Protein AF-0000000086701537 (afdb_homodimer)

Radius of gyration: 17.51 Å; Cα contacts (8 Å, |Δi|>4): 503; chains: 2; bounding box: 52×52×35 Å

Secondary structure (DSSP, 8-state):
---PPPEEEE----EEE-TT--EEE--EEET--S-EEEEETTEEEE----SS--EEE-S--TTTT-EEEEEEE--SSTT----EEPPPEEEEE-/---PPPEEEE----EEE-TT--EEE--EEET--S-EEEEETTEEEEE--SSS--EEE-S--TTTT-EEEEEEE--SSTT----EEPPPEEEEE-

Structure (mmCIF, N/CA/C/O backbone):
data_AF-0000000086701537-model_v1
#
loop_
_entity.id
_entity.type
_entity.pdbx_description
1 polymer 'Ig-like domain-containing protein'
#
loop_
_atom_site.group_PDB
_atom_site.id
_atom_site.type_symbol
_atom_site.label_atom_id
_atom_site.label_alt_id
_atom_site.label_comp_id
_atom_site.label_asym_id
_atom_site.label_entity_id
_atom_site.label_seq_id
_atom_site.pdbx_PDB_ins_code
_atom_site.Cartn_x
_atom_site.Cartn_y
_atom_site.Cartn_z
_atom_site.occupancy
_atom_site.B_iso_or_equiv
_atom_site.auth_seq_id
_atom_site.auth_comp_id
_atom_site.auth_asym_id
_atom_site.auth_atom_id
_atom_site.pdbx_PDB_model_num
ATOM 1 N N . GLY A 1 1 ? 23.859 0.237 -18.016 1 34.19 1 GLY A N 1
ATOM 2 C CA . GLY A 1 1 ? 24.188 0.824 -16.734 1 34.19 1 GLY A CA 1
ATOM 3 C C . GLY A 1 1 ? 23.625 0.047 -15.555 1 34.19 1 GLY A C 1
ATOM 4 O O . GLY A 1 1 ? 22.562 -0.577 -15.664 1 34.19 1 GLY A O 1
ATOM 5 N N . SER A 1 2 ? 24.297 -0.644 -14.75 1 43.75 2 SER A N 1
ATOM 6 C CA . SER A 1 2 ? 23.844 -1.586 -13.727 1 43.75 2 SER A CA 1
ATOM 7 C C . SER A 1 2 ? 22.609 -1.062 -13.008 1 43.75 2 SER A C 1
ATOM 9 O O . SER A 1 2 ? 22.688 -0.11 -12.227 1 43.75 2 SER A O 1
ATOM 11 N N . PHE A 1 3 ? 21.562 -0.766 -13.656 1 54.38 3 PHE A N 1
ATOM 12 C CA . PHE A 1 3 ? 20.438 -0.131 -12.969 1 54.38 3 PHE A CA 1
ATOM 13 C C . PHE A 1 3 ? 20.219 -0.771 -11.602 1 54.38 3 PHE A C 1
ATOM 15 O O . PHE A 1 3 ? 19.875 -1.955 -11.516 1 54.38 3 PHE A O 1
ATOM 22 N N . GLY A 1 4 ? 20.891 -0.426 -10.586 1 69.75 4 GLY A N 1
ATOM 23 C CA . GLY A 1 4 ? 20.984 -0.932 -9.227 1 69.75 4 GLY A CA 1
ATOM 24 C C . GLY A 1 4 ? 19.641 -1.129 -8.57 1 69.75 4 GLY A C 1
ATOM 25 O O . GLY A 1 4 ? 18.625 -0.653 -9.078 1 69.75 4 GLY A O 1
ATOM 26 N N . ARG A 1 5 ? 19.531 -2.125 -7.609 1 87.31 5 ARG A N 1
ATOM 27 C CA . ARG A 1 5 ? 18.391 -2.391 -6.754 1 87.31 5 ARG A CA 1
ATOM 28 C C . ARG A 1 5 ? 17.922 -1.122 -6.047 1 87.31 5 ARG A C 1
ATOM 30 O O . ARG A 1 5 ? 18.734 -0.257 -5.719 1 87.31 5 ARG A O 1
ATOM 37 N N . GLN A 1 6 ? 16.688 -0.899 -6.086 1 94.5 6 GLN A N 1
ATOM 38 C CA . GLN A 1 6 ? 16.188 0.256 -5.348 1 94.5 6 GLN A CA 1
ATOM 39 C C . GLN A 1 6 ? 16.656 0.228 -3.896 1 94.5 6 GLN A C 1
ATOM 41 O O . GLN A 1 6 ? 16.688 -0.832 -3.268 1 94.5 6 GLN A O 1
ATOM 46 N N . SER A 1 7 ? 17.062 1.368 -3.443 1 95.56 7 SER A N 1
ATOM 47 C CA . SER A 1 7 ? 17.531 1.494 -2.062 1 95.56 7 SER A CA 1
ATOM 48 C C . SER A 1 7 ? 17.203 2.873 -1.497 1 95.56 7 SER A C 1
ATOM 50 O O . SER A 1 7 ? 17.031 3.834 -2.25 1 95.56 7 SER A O 1
ATOM 52 N N . TRP A 1 8 ? 17.062 2.9 -0.119 1 96.56 8 TRP A N 1
ATOM 53 C CA . TRP A 1 8 ? 16.766 4.176 0.525 1 96.56 8 TRP A CA 1
ATOM 54 C C . TRP A 1 8 ? 17.938 5.148 0.372 1 96.56 8 TRP A C 1
ATOM 56 O O . TRP A 1 8 ? 19.078 4.793 0.624 1 96.56 8 TRP A O 1
ATOM 66 N N . THR A 1 9 ? 17.672 6.273 -0.127 1 97.19 9 THR A N 1
ATOM 67 C CA . THR A 1 9 ? 18.578 7.398 0.006 1 97.19 9 THR A CA 1
ATOM 68 C C . THR A 1 9 ? 18.266 8.219 1.252 1 97.19 9 THR A C 1
ATOM 70 O O . THR A 1 9 ? 19.172 8.672 1.952 1 97.19 9 THR A O 1
ATOM 73 N N . LYS A 1 10 ? 16.984 8.383 1.525 1 97.88 10 LYS A N 1
ATOM 74 C CA . LYS A 1 10 ? 16.516 9.086 2.713 1 97.88 10 LYS A CA 1
ATOM 75 C C . LYS A 1 10 ? 15.141 8.594 3.139 1 97.88 10 LYS A C 1
ATOM 77 O O . LYS A 1 10 ? 14.195 8.617 2.348 1 97.88 10 LYS A O 1
ATOM 82 N N . GLU A 1 11 ? 15.094 8.117 4.43 1 98 11 GLU A N 1
ATOM 83 C CA . GLU A 1 11 ? 13.828 7.691 5.023 1 98 11 GLU A CA 1
ATOM 84 C C . GLU A 1 11 ? 13.203 8.805 5.855 1 98 11 GLU A C 1
ATOM 86 O O . GLU A 1 11 ? 13.906 9.719 6.301 1 98 11 GLU A O 1
ATOM 91 N N . PRO A 1 12 ? 11.852 8.742 5.988 1 97.56 12 PRO A N 1
ATOM 92 C CA . PRO A 1 12 ? 11.25 9.727 6.891 1 97.56 12 PRO A CA 1
ATOM 93 C C . PRO A 1 12 ? 11.766 9.602 8.32 1 97.56 12 PRO A C 1
ATOM 95 O O . PRO A 1 12 ? 12.203 8.523 8.734 1 97.56 12 PRO A O 1
ATOM 98 N N . SER A 1 13 ? 11.758 10.719 9.023 1 98.44 13 SER A N 1
ATOM 99 C CA . SER A 1 13 ? 12.18 10.742 10.422 1 98.44 13 SER A CA 1
ATOM 100 C C . SER A 1 13 ? 11.258 11.617 11.266 1 98.44 13 SER A C 1
ATOM 102 O O . SER A 1 13 ? 10.367 12.281 10.734 1 98.44 13 SER A O 1
ATOM 104 N N . TYR A 1 14 ? 11.461 11.461 12.562 1 98.56 14 TYR A N 1
ATOM 105 C CA . TYR A 1 14 ? 10.664 12.258 13.492 1 98.56 14 TYR A CA 1
ATOM 106 C C . TYR A 1 14 ? 10.648 13.719 13.078 1 98.56 14 TYR A C 1
ATOM 108 O O . TYR A 1 14 ? 11.68 14.281 12.695 1 98.56 14 TYR A O 1
ATOM 116 N N . ILE A 1 15 ? 9.484 14.32 13.188 1 98.31 15 ILE A N 1
ATOM 117 C CA . ILE A 1 15 ? 9.391 15.742 12.883 1 98.31 15 ILE A CA 1
ATOM 118 C C . ILE A 1 15 ? 8.195 16.359 13.617 1 98.31 15 ILE A C 1
ATOM 120 O O . ILE A 1 15 ? 7.16 15.703 13.773 1 98.31 15 ILE A O 1
ATOM 124 N N . GLU A 1 16 ? 8.367 17.562 14.086 1 98.38 16 GLU A N 1
ATOM 125 C CA . GLU A 1 16 ? 7.285 18.328 14.688 1 98.38 16 GLU A CA 1
ATOM 126 C C . GLU A 1 16 ? 6.879 19.5 13.789 1 98.38 16 GLU A C 1
ATOM 128 O O . GLU A 1 16 ? 7.734 20.156 13.188 1 98.38 16 GLU A O 1
ATOM 133 N N . VAL A 1 17 ? 5.609 19.688 13.734 1 98.56 17 VAL A N 1
ATOM 134 C CA . VAL A 1 17 ? 5.09 20.812 12.953 1 98.56 17 VAL A CA 1
ATOM 135 C C . VAL A 1 17 ? 3.951 21.484 13.719 1 98.56 17 VAL A C 1
ATOM 137 O O . VAL A 1 17 ? 3.223 20.828 14.469 1 98.56 17 VAL A O 1
ATOM 140 N N . ASN A 1 18 ? 3.857 22.812 13.586 1 98.25 18 ASN A N 1
ATOM 141 C CA . ASN A 1 18 ? 2.715 23.516 14.164 1 98.25 18 ASN A CA 1
ATOM 142 C C . ASN A 1 18 ? 1.447 23.281 13.344 1 98.25 18 ASN A C 1
ATOM 144 O O . ASN A 1 18 ? 1.512 23.125 12.125 1 98.25 18 ASN A O 1
ATOM 148 N N . PRO A 1 19 ? 0.293 23.312 14.109 1 97.75 19 PRO A N 1
ATOM 149 C CA . PRO A 1 19 ? -0.947 23.281 13.336 1 97.75 19 PRO A CA 1
ATOM 150 C C . PRO A 1 19 ? -0.974 24.328 12.219 1 97.75 19 PRO A C 1
ATOM 152 O O . PRO A 1 19 ? -0.465 25.438 12.391 1 97.75 19 PRO A O 1
ATOM 155 N N . GLU A 1 20 ? -1.444 23.906 11.078 1 97.81 20 GLU A N 1
ATOM 156 C CA . GLU A 1 20 ? -1.592 24.75 9.891 1 97.81 20 GLU A CA 1
ATOM 157 C C . GLU A 1 20 ? -0.262 24.906 9.156 1 97.81 20 GLU A C 1
ATOM 159 O O . GLU A 1 20 ? -0.213 25.484 8.07 1 97.81 20 GLU A O 1
ATOM 164 N N . GLY A 1 21 ? 0.776 24.359 9.758 1 98.12 21 GLY A N 1
ATOM 165 C CA . GLY A 1 21 ? 2.074 24.438 9.109 1 98.12 21 GLY A CA 1
ATOM 166 C C . GLY A 1 21 ? 2.223 23.453 7.961 1 98.12 21 GLY A C 1
ATOM 167 O O . GLY A 1 21 ? 1.375 22.578 7.777 1 98.12 21 GLY A O 1
ATOM 168 N N . THR A 1 22 ? 3.24 23.703 7.176 1 97.56 22 THR A N 1
ATOM 169 C CA . THR A 1 22 ? 3.623 22.812 6.094 1 97.56 22 THR A CA 1
ATOM 170 C C . THR A 1 22 ? 4.898 22.047 6.445 1 97.56 22 THR A C 1
ATOM 172 O O . THR A 1 22 ? 5.836 22.625 7.004 1 97.56 22 THR A O 1
ATOM 175 N N . VAL A 1 23 ? 4.91 20.75 6.141 1 96.44 23 VAL A N 1
ATOM 176 C CA . VAL A 1 23 ? 6.102 19.953 6.418 1 96.44 23 VAL A CA 1
ATOM 177 C C . VAL A 1 23 ? 6.309 18.938 5.305 1 96.44 23 VAL A C 1
ATOM 179 O O . VAL A 1 23 ? 5.355 18.531 4.637 1 96.44 23 VAL A O 1
ATOM 182 N N . ILE A 1 24 ? 7.527 18.531 5.105 1 94.94 24 ILE A N 1
ATOM 183 C CA . ILE A 1 24 ? 7.875 17.484 4.152 1 94.94 24 ILE A CA 1
ATOM 184 C C . ILE A 1 24 ? 8.383 16.25 4.898 1 94.94 24 ILE A C 1
ATOM 186 O O . ILE A 1 24 ? 9.266 16.359 5.754 1 94.94 24 ILE A O 1
ATOM 190 N N . LEU A 1 25 ? 7.789 15.148 4.629 1 95.38 25 LEU A N 1
ATOM 191 C CA . LEU A 1 25 ? 8.359 13.867 5.035 1 95.38 25 LEU A CA 1
ATOM 192 C C . LEU A 1 25 ? 9.203 13.266 3.916 1 95.38 25 LEU A C 1
ATOM 194 O O . LEU A 1 25 ? 8.664 12.773 2.92 1 95.38 25 LEU A O 1
ATOM 198 N N . PRO A 1 26 ? 10.461 13.312 4.109 1 95.25 26 PRO A N 1
ATOM 199 C CA . PRO A 1 26 ? 11.32 12.852 3.012 1 95.25 26 PRO A CA 1
ATOM 200 C C . PRO A 1 26 ? 11.242 11.344 2.791 1 95.25 26 PRO A C 1
ATOM 202 O O . PRO A 1 26 ? 11.125 10.578 3.754 1 95.25 26 PRO A O 1
ATOM 205 N N . CYS A 1 27 ? 11.312 10.977 1.64 1 95.69 27 CYS A N 1
ATOM 206 C CA . CYS A 1 27 ? 11.414 9.602 1.179 1 95.69 27 CYS A CA 1
ATOM 207 C C . CYS A 1 27 ? 12.094 9.523 -0.184 1 95.69 27 CYS A C 1
ATOM 209 O O . CYS A 1 27 ? 11.453 9.727 -1.216 1 95.69 27 CYS A O 1
ATOM 211 N N . LEU A 1 28 ? 13.32 9.32 -0.09 1 95.31 28 LEU A N 1
ATOM 212 C CA . LEU A 1 28 ? 14.141 9.305 -1.301 1 95.31 28 LEU A CA 1
ATOM 213 C C . LEU A 1 28 ? 14.711 7.914 -1.554 1 95.31 28 LEU A C 1
ATOM 215 O O . LEU A 1 28 ? 15.211 7.266 -0.63 1 95.31 28 LEU A O 1
ATOM 219 N N . VAL A 1 29 ? 14.562 7.527 -2.803 1 94.38 29 VAL A N 1
ATOM 220 C CA . VAL A 1 29 ? 14.969 6.18 -3.174 1 94.38 29 VAL A CA 1
ATOM 221 C C . VAL A 1 29 ? 15.93 6.238 -4.363 1 94.38 29 VAL A C 1
ATOM 223 O O . VAL A 1 29 ? 15.633 6.879 -5.375 1 94.38 29 VAL A O 1
ATOM 226 N N . SER A 1 30 ? 17.031 5.66 -4.152 1 93.81 30 SER A N 1
ATOM 227 C CA . SER A 1 30 ? 17.953 5.461 -5.266 1 93.81 30 SER A CA 1
ATOM 228 C C . SER A 1 30 ? 17.5 4.312 -6.16 1 93.81 30 SER A C 1
ATOM 230 O O . SER A 1 30 ? 17.078 3.266 -5.668 1 93.81 30 SER A O 1
ATOM 232 N N . GLY A 1 31 ? 17.531 4.539 -7.52 1 92.31 31 GLY A N 1
ATOM 233 C CA . GLY A 1 31 ? 17.156 3.482 -8.445 1 92.31 31 GLY A CA 1
ATOM 234 C C . GLY A 1 31 ? 15.688 3.133 -8.383 1 92.31 31 GLY A C 1
ATOM 235 O O . GLY A 1 31 ? 15.312 1.969 -8.539 1 92.31 31 GLY A O 1
ATOM 236 N N . LYS A 1 32 ? 14.891 4.035 -8.047 1 92.12 32 LYS A N 1
ATOM 237 C CA . LYS A 1 32 ? 13.461 3.771 -7.863 1 92.12 32 LYS A CA 1
ATOM 238 C C . LYS A 1 32 ? 12.828 3.264 -9.156 1 92.12 32 LYS A C 1
ATOM 240 O O . LYS A 1 32 ? 12.945 3.906 -10.203 1 92.12 32 LYS A O 1
ATOM 245 N N . LYS A 1 33 ? 12.172 2.135 -9.047 1 89.38 33 LYS A N 1
ATOM 246 C CA . LYS A 1 33 ? 11.469 1.555 -10.188 1 89.38 33 LYS A CA 1
ATOM 247 C C . LYS A 1 33 ? 10 1.287 -9.85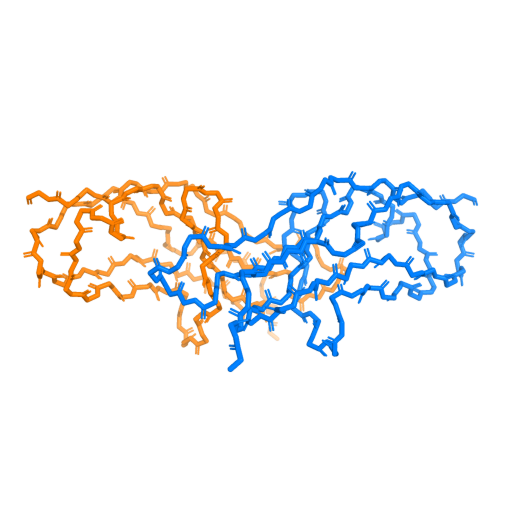2 1 89.38 33 LYS A C 1
ATOM 249 O O . LYS A 1 33 ? 9.141 1.313 -10.727 1 89.38 33 LYS A O 1
ATOM 254 N N . GLY A 1 34 ? 9.781 1.008 -8.539 1 89.56 34 GLY A N 1
ATOM 255 C CA . GLY A 1 34 ? 8.43 0.697 -8.102 1 89.56 34 GLY A CA 1
ATOM 256 C C . GLY A 1 34 ? 7.594 1.932 -7.824 1 89.56 34 GLY A C 1
ATOM 257 O O . GLY A 1 34 ? 8.008 3.051 -8.148 1 89.56 34 GLY A O 1
ATOM 258 N N . GLU A 1 35 ? 6.395 1.683 -7.273 1 87.44 35 GLU A N 1
ATOM 259 C CA . GLU A 1 35 ? 5.465 2.758 -6.941 1 87.44 35 GLU A CA 1
ATOM 260 C C . GLU A 1 35 ? 5.59 3.156 -5.473 1 87.44 35 GLU A C 1
ATOM 262 O O . GLU A 1 35 ? 5.727 2.295 -4.598 1 87.44 35 GLU A O 1
ATOM 267 N N . CYS A 1 36 ? 5.539 4.453 -5.238 1 90.5 36 CYS A N 1
ATOM 268 C CA . CYS A 1 36 ? 5.598 4.984 -3.879 1 90.5 36 CYS A CA 1
ATOM 269 C C . CYS A 1 36 ? 4.227 4.945 -3.219 1 90.5 36 CYS A C 1
ATOM 271 O O . CYS A 1 36 ? 3.213 5.219 -3.865 1 90.5 36 CYS A O 1
ATOM 273 N N . ARG A 1 37 ? 4.332 4.637 -1.954 1 89.56 37 ARG A N 1
ATOM 274 C CA . ARG A 1 37 ? 3.121 4.547 -1.147 1 89.56 37 ARG A CA 1
ATOM 275 C C . ARG A 1 37 ? 3.365 5.059 0.268 1 89.56 37 ARG A C 1
ATOM 277 O O . ARG A 1 37 ? 4.492 5.012 0.765 1 89.56 37 ARG A O 1
ATOM 284 N N . TRP A 1 38 ? 2.289 5.535 0.81 1 92.19 38 TRP A N 1
ATOM 285 C CA . TRP A 1 38 ? 2.395 5.953 2.205 1 92.19 38 TRP A CA 1
ATOM 286 C C . TRP A 1 38 ? 1.319 5.285 3.055 1 92.19 38 TRP A C 1
ATOM 288 O O . TRP A 1 38 ? 0.204 5.051 2.584 1 92.19 38 TRP A O 1
ATOM 298 N N . GLU A 1 39 ? 1.726 5.016 4.207 1 92.56 39 GLU A N 1
ATOM 299 C CA . GLU A 1 39 ? 0.802 4.594 5.254 1 92.56 39 GLU A CA 1
ATOM 300 C C . GLU A 1 39 ? 0.894 5.508 6.473 1 92.56 39 GLU A C 1
ATOM 302 O O . GLU A 1 39 ? 1.976 5.988 6.812 1 92.56 39 GLU A O 1
ATOM 307 N N . LYS A 1 40 ? -0.239 5.699 7.023 1 93.38 40 LYS A N 1
ATOM 308 C CA . LYS A 1 40 ? -0.298 6.367 8.32 1 93.38 40 LYS A CA 1
ATOM 309 C C . LYS A 1 40 ? -0.97 5.48 9.367 1 93.38 40 LYS A C 1
ATOM 311 O O . LYS A 1 40 ? -2.098 5.027 9.164 1 93.38 40 LYS A O 1
ATOM 316 N N . ASP A 1 41 ? -0.212 5.23 10.406 1 94.69 41 ASP A N 1
ATOM 317 C CA . ASP A 1 41 ? -0.731 4.391 11.484 1 94.69 41 ASP A CA 1
ATOM 318 C C . ASP A 1 41 ? -1.215 3.045 10.945 1 94.69 41 ASP A C 1
ATOM 320 O O . ASP A 1 41 ? -2.314 2.598 11.273 1 94.69 41 ASP A O 1
ATOM 324 N N . SER A 1 42 ? -0.465 2.52 10 1 91.56 42 SER A N 1
ATOM 325 C CA . SER A 1 42 ? -0.668 1.195 9.422 1 91.56 42 SER A CA 1
ATOM 326 C C . SER A 1 42 ? -1.898 1.169 8.516 1 91.56 42 SER A C 1
ATOM 328 O O . SER A 1 42 ? -2.436 0.099 8.227 1 91.56 42 SER A O 1
ATOM 330 N N . SER A 1 43 ? -2.381 2.346 8.164 1 92 43 SER A N 1
ATOM 331 C CA . SER A 1 43 ? -3.48 2.477 7.215 1 92 43 SER A CA 1
ATOM 332 C C . SER A 1 43 ? -3.004 3.072 5.895 1 92 43 SER A C 1
ATOM 334 O O . SER A 1 43 ? -2.271 4.062 5.883 1 92 43 SER A O 1
ATOM 336 N N . PRO A 1 44 ? -3.473 2.459 4.828 1 91.69 44 PRO A N 1
ATOM 337 C CA . PRO A 1 44 ? -3.008 2.988 3.543 1 91.69 44 PRO A CA 1
ATOM 338 C C . PRO A 1 44 ? -3.623 4.344 3.205 1 91.69 44 PRO A C 1
ATOM 340 O O . PRO A 1 44 ? -4.832 4.535 3.357 1 91.69 44 PRO A O 1
ATOM 343 N N . ILE A 1 45 ? -2.996 5.355 2.842 1 83.56 45 ILE A N 1
ATOM 344 C CA . ILE A 1 45 ? -3.525 6.691 2.586 1 83.56 45 ILE A CA 1
ATOM 345 C C . ILE A 1 45 ? -3.52 6.969 1.085 1 83.56 45 ILE A C 1
ATOM 347 O O . ILE A 1 45 ? -4.438 7.602 0.561 1 83.56 45 ILE A O 1
ATOM 351 N N . GLY A 1 46 ? -2.676 6.75 0.258 1 66.31 46 GLY A N 1
ATOM 352 C CA . GLY A 1 46 ? -2.682 6.988 -1.177 1 66.31 46 GLY A CA 1
ATOM 353 C C . GLY A 1 46 ? -1.292 7.016 -1.783 1 66.31 46 GLY A C 1
ATOM 354 O O . GLY A 1 46 ? -0.294 7.078 -1.062 1 66.31 46 GLY A O 1
ATOM 355 N N . ILE A 1 47 ? -1.348 6.758 -3.164 1 59.66 47 ILE A N 1
ATOM 356 C CA . ILE A 1 47 ? -0.135 6.801 -3.977 1 59.66 47 ILE A CA 1
ATOM 357 C C . ILE A 1 47 ? 0.159 8.242 -4.383 1 59.66 47 ILE A C 1
ATOM 359 O O . ILE A 1 47 ? -0.754 8.992 -4.734 1 59.66 47 ILE A O 1
ATOM 363 N N . PHE A 1 48 ? 1.198 8.805 -3.91 1 58.59 48 PHE A N 1
ATOM 364 C CA . PHE A 1 48 ? 1.551 10.117 -4.445 1 58.59 48 PHE A CA 1
ATOM 365 C C . PHE A 1 48 ? 2.654 9.992 -5.488 1 58.59 48 PHE A C 1
ATOM 367 O O . PHE A 1 48 ? 3.652 9.305 -5.27 1 58.59 48 PHE A O 1
ATOM 374 N N . LEU A 1 49 ? 2.33 10.07 -6.781 1 57.31 49 LEU A N 1
ATOM 375 C CA . LEU A 1 49 ? 3.225 9.898 -7.918 1 57.31 49 LEU A CA 1
ATOM 376 C C . LEU A 1 49 ? 4.117 11.117 -8.102 1 57.31 49 LEU A C 1
ATOM 378 O O . LEU A 1 49 ? 3.625 12.211 -8.391 1 57.31 49 LEU A O 1
ATOM 382 N N . GLN A 1 50 ? 4.891 11.477 -7.109 1 60.31 50 GLN A N 1
ATOM 383 C CA . GLN A 1 50 ? 5.863 12.5 -7.48 1 60.31 50 GLN A CA 1
ATOM 384 C C . GLN A 1 50 ? 7.211 11.875 -7.84 1 60.31 50 GLN A C 1
ATOM 386 O O . GLN A 1 50 ? 7.41 10.672 -7.66 1 60.31 50 GLN A O 1
ATOM 391 N N . ARG A 1 51 ? 8.109 12.609 -8.57 1 65.5 51 ARG A N 1
ATOM 392 C CA . ARG A 1 51 ? 9.461 12.211 -8.938 1 65.5 51 ARG A CA 1
ATOM 393 C C . ARG A 1 51 ? 10.18 11.57 -7.758 1 65.5 51 ARG A C 1
ATOM 395 O O . ARG A 1 51 ? 10.891 10.57 -7.922 1 65.5 51 ARG A O 1
ATOM 402 N N . ASP A 1 52 ? 9.906 12.078 -6.594 1 83.62 52 ASP A N 1
ATOM 403 C CA . ASP A 1 52 ? 10.414 11.43 -5.391 1 83.62 52 ASP A CA 1
ATOM 404 C C . ASP A 1 52 ? 9.266 10.977 -4.484 1 83.62 52 ASP A C 1
ATOM 406 O O . ASP A 1 52 ? 8.102 11.289 -4.75 1 83.62 52 ASP A O 1
ATOM 410 N N . CYS A 1 53 ? 9.453 10.07 -3.543 1 92.44 53 CYS A N 1
ATOM 411 C CA . CYS A 1 53 ? 8.43 9.445 -2.715 1 92.44 53 CYS A CA 1
ATOM 412 C C . CYS A 1 53 ? 8.125 10.297 -1.485 1 92.44 53 CYS A C 1
ATOM 414 O O . CYS A 1 53 ? 7.375 9.875 -0.604 1 92.44 53 CYS A O 1
ATOM 416 N N . SER A 1 54 ? 8.664 11.578 -1.516 1 93.81 54 SER A N 1
ATOM 417 C CA . SER A 1 54 ? 8.453 12.422 -0.34 1 93.81 54 SER A CA 1
ATOM 418 C C . SER A 1 54 ? 7.008 12.898 -0.255 1 93.81 54 SER A C 1
ATOM 420 O O . SER A 1 54 ? 6.34 13.055 -1.278 1 93.81 54 SER A O 1
ATOM 422 N N . LEU A 1 55 ? 6.566 13.172 0.918 1 92.81 55 LEU A N 1
ATOM 423 C CA . LEU A 1 55 ? 5.203 13.633 1.156 1 92.81 55 LEU A CA 1
ATOM 424 C C . LEU A 1 55 ? 5.195 15.047 1.725 1 92.81 55 LEU A C 1
ATOM 426 O O . LEU A 1 55 ? 5.875 15.32 2.715 1 92.81 55 LEU A O 1
ATOM 430 N N . ARG A 1 56 ? 4.48 15.844 1.054 1 93 56 ARG A N 1
ATOM 431 C CA . ARG A 1 56 ? 4.254 17.188 1.583 1 93 56 ARG A CA 1
ATOM 432 C C . ARG A 1 56 ? 2.91 17.266 2.299 1 93 56 ARG A C 1
ATOM 434 O O . ARG A 1 56 ? 1.864 17.016 1.7 1 93 56 ARG A O 1
ATOM 441 N N . VAL A 1 57 ? 2.982 17.594 3.523 1 93.12 57 VAL A N 1
ATOM 442 C CA . VAL A 1 57 ? 1.778 17.75 4.332 1 93.12 57 VAL A CA 1
ATOM 443 C C . VAL A 1 57 ? 1.469 19.234 4.5 1 93.12 57 VAL A C 1
ATOM 445 O O . VAL A 1 57 ? 2.236 19.969 5.129 1 93.12 57 VAL A O 1
ATOM 448 N N . LEU A 1 58 ? 0.41 19.578 3.932 1 93.69 58 LEU A N 1
ATOM 449 C CA . LEU A 1 58 ? -0.019 20.969 4.023 1 93.69 58 LEU A CA 1
ATOM 450 C C . LEU A 1 58 ? -1.072 21.141 5.109 1 93.69 58 LEU A C 1
ATOM 452 O O . LEU A 1 58 ? -1.866 20.234 5.363 1 93.69 58 LEU A O 1
ATOM 456 N N . ASN A 1 59 ? -1.11 22.359 5.746 1 95.75 59 ASN A N 1
ATOM 457 C CA . ASN A 1 59 ? -2.105 22.656 6.773 1 95.75 59 ASN A CA 1
ATOM 458 C C . ASN A 1 59 ? -2.221 21.516 7.785 1 95.75 59 ASN A C 1
ATOM 460 O O . ASN A 1 59 ? -3.318 21.016 8.039 1 95.75 59 ASN A O 1
ATOM 464 N N . SER A 1 60 ? -1.055 21.219 8.328 1 96.44 60 SER A N 1
ATOM 465 C CA . SER A 1 60 ? -0.967 20.078 9.25 1 96.44 60 SER A CA 1
ATOM 466 C C . SER A 1 60 ? -1.973 20.203 10.383 1 96.44 60 SER A C 1
ATOM 468 O O . SER A 1 60 ? -2.166 21.297 10.93 1 96.44 60 SER A O 1
ATOM 470 N N . SER A 1 61 ? -2.654 19.094 10.703 1 96.56 61 SER A N 1
ATOM 471 C CA . SER A 1 61 ? -3.619 19.062 11.797 1 96.56 61 SER A CA 1
ATOM 472 C C . SER A 1 61 ? -3.418 17.844 12.688 1 96.56 61 SER A C 1
ATOM 474 O O . SER A 1 61 ? -2.938 16.812 12.234 1 96.56 61 SER A O 1
ATOM 476 N N . ILE A 1 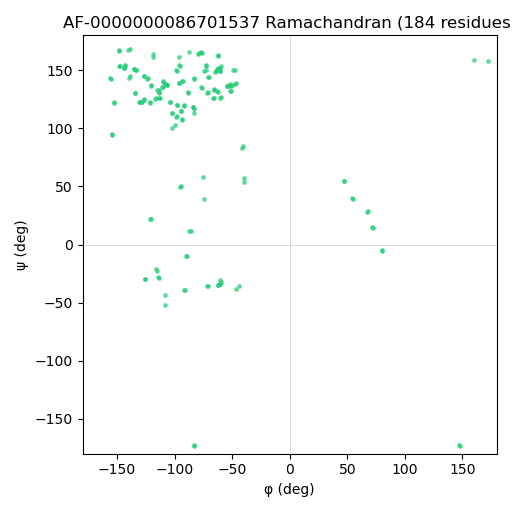62 ? -3.768 18.016 13.961 1 97 62 ILE A N 1
ATOM 477 C CA . ILE A 1 62 ? -3.67 16.922 14.914 1 97 62 ILE A CA 1
ATOM 478 C C . ILE A 1 62 ? -4.602 15.789 14.492 1 97 62 ILE A C 1
ATOM 480 O O . ILE A 1 62 ? -4.238 14.609 14.578 1 97 62 ILE A O 1
ATOM 484 N N . GLU A 1 63 ? -5.707 16.141 13.938 1 93.56 63 GLU A N 1
ATOM 485 C CA . GLU A 1 63 ? -6.754 15.172 13.617 1 93.56 63 GLU A CA 1
ATOM 486 C C . GLU A 1 63 ? -6.348 14.281 12.445 1 93.56 63 GLU A C 1
ATOM 488 O O . GLU A 1 63 ? -6.637 13.086 12.438 1 93.56 63 GLU A O 1
ATOM 493 N N . PHE A 1 64 ? -5.633 14.852 11.477 1 91.38 64 PHE A N 1
ATOM 494 C CA . PHE A 1 64 ? -5.473 14.117 10.227 1 91.38 64 PHE A CA 1
ATOM 495 C C . PHE A 1 64 ? -4.012 13.75 10 1 91.38 64 PHE A C 1
ATOM 497 O O . PHE A 1 64 ? -3.709 12.766 9.32 1 91.38 64 PHE A O 1
ATOM 504 N N . ASP A 1 65 ? -3.094 14.484 10.625 1 94.69 65 ASP A N 1
ATOM 505 C CA . ASP A 1 65 ? -1.706 14.32 10.203 1 94.69 65 ASP A CA 1
ATOM 506 C C . ASP A 1 65 ? -0.862 13.703 11.312 1 94.69 65 ASP A C 1
ATOM 508 O O . ASP A 1 65 ? 0.106 12.992 11.039 1 94.69 65 ASP A O 1
ATOM 512 N N . ASP A 1 66 ? -1.225 13.93 12.539 1 97.5 66 ASP A N 1
ATOM 513 C CA . ASP A 1 66 ? -0.481 13.391 13.68 1 97.5 66 ASP A CA 1
ATOM 514 C C . ASP A 1 66 ? -0.496 11.867 13.672 1 97.5 66 ASP A C 1
ATOM 516 O O . ASP A 1 66 ? -1.543 11.25 13.453 1 97.5 66 ASP A O 1
ATOM 520 N N . GLY A 1 67 ? 0.665 11.32 13.836 1 97.44 67 GLY A N 1
ATOM 521 C CA . GLY A 1 67 ? 0.727 9.867 13.852 1 97.44 67 GLY A CA 1
ATOM 522 C C . GLY A 1 67 ? 2.02 9.32 13.273 1 97.44 67 GLY A C 1
ATOM 523 O O . GLY A 1 67 ? 2.99 10.062 13.102 1 97.44 67 GLY A O 1
ATOM 524 N N . ILE A 1 68 ? 2.115 7.996 13.109 1 98.12 68 ILE A N 1
ATOM 525 C CA . ILE A 1 68 ? 3.281 7.297 12.578 1 98.12 68 ILE A CA 1
ATOM 526 C C . ILE A 1 68 ? 3.145 7.137 11.07 1 98.12 68 ILE A C 1
ATOM 528 O O . ILE A 1 68 ? 2.184 6.531 10.586 1 98.12 68 ILE A O 1
ATOM 532 N N . TRP A 1 69 ? 4.078 7.688 10.32 1 96.25 69 TRP A N 1
ATOM 533 C CA . TRP A 1 69 ? 4.09 7.645 8.859 1 96.25 69 TRP A CA 1
ATOM 534 C C . TRP A 1 69 ? 5.18 6.711 8.352 1 96.25 69 TRP A C 1
ATOM 536 O O . TRP A 1 69 ? 6.285 6.676 8.898 1 96.25 69 TRP A O 1
ATOM 546 N N . GLN A 1 70 ? 4.801 5.965 7.348 1 95.94 70 GLN A N 1
ATOM 547 C CA . GLN A 1 70 ? 5.734 5.02 6.746 1 95.94 70 GLN A CA 1
ATOM 548 C C . GLN A 1 70 ? 5.691 5.102 5.223 1 95.94 70 GLN A C 1
ATOM 550 O O . GLN A 1 70 ? 4.613 5.133 4.625 1 95.94 70 GLN A O 1
ATOM 555 N N . CYS A 1 71 ? 6.832 5.215 4.617 1 95.06 71 CYS A N 1
ATOM 556 C CA . CYS A 1 71 ? 6.969 5.199 3.166 1 95.06 71 CYS A CA 1
ATOM 557 C C . CYS A 1 71 ? 7.262 3.791 2.66 1 95.06 71 CYS A C 1
ATOM 559 O O . CYS A 1 71 ? 8.039 3.057 3.271 1 95.06 71 CYS A O 1
ATOM 561 N N . GLN A 1 72 ? 6.645 3.461 1.52 1 93.19 72 GLN A N 1
ATOM 562 C CA . GLN A 1 72 ? 6.879 2.166 0.893 1 93.19 72 GLN A CA 1
ATOM 563 C C . GLN A 1 72 ? 7.086 2.312 -0.612 1 93.19 72 GLN A C 1
ATOM 565 O O . GLN A 1 72 ? 6.555 3.234 -1.231 1 93.19 72 GLN A O 1
ATOM 570 N N . VAL A 1 73 ? 7.84 1.402 -1.153 1 91.81 73 VAL A N 1
ATOM 571 C CA . VAL A 1 73 ? 8.031 1.308 -2.598 1 91.81 73 VAL A CA 1
ATOM 572 C C . VAL A 1 73 ? 7.801 -0.131 -3.057 1 91.81 73 VAL A C 1
ATOM 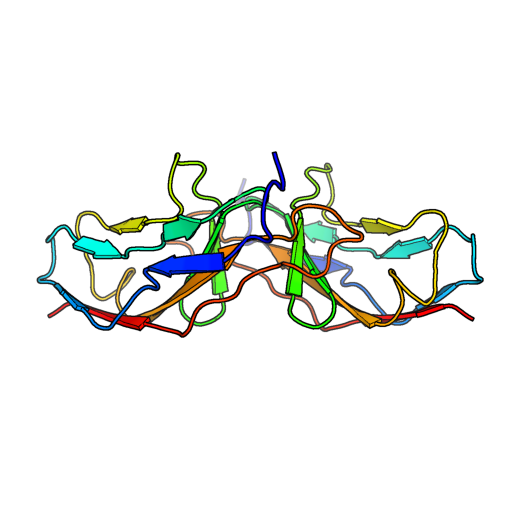574 O O . VAL A 1 73 ? 8.367 -1.067 -2.49 1 91.81 73 VAL A O 1
ATOM 577 N N . THR A 1 74 ? 6.84 -0.321 -4.008 1 90.94 74 THR A N 1
ATOM 578 C CA . THR A 1 74 ? 6.609 -1.663 -4.531 1 90.94 74 THR A CA 1
ATOM 579 C C . THR A 1 74 ? 7.855 -2.191 -5.234 1 90.94 74 THR A C 1
ATOM 581 O O . THR A 1 74 ? 8.766 -1.423 -5.559 1 90.94 74 THR A O 1
ATOM 584 N N . ALA A 1 75 ? 7.859 -3.445 -5.414 1 89.75 75 ALA A N 1
ATOM 585 C CA . ALA A 1 75 ? 8.961 -4.066 -6.133 1 89.75 75 ALA A CA 1
ATOM 586 C C . ALA A 1 75 ? 9.031 -3.572 -7.578 1 89.75 75 ALA A C 1
ATOM 588 O O . ALA A 1 75 ? 8.016 -3.137 -8.133 1 89.75 75 ALA A O 1
ATOM 589 N N . SER A 1 76 ? 10.258 -3.557 -8.164 1 87.94 76 SER A N 1
ATOM 590 C CA . SER A 1 76 ? 10.469 -3.137 -9.547 1 87.94 76 SER A CA 1
ATOM 591 C C . SER A 1 76 ? 9.695 -4.023 -10.516 1 87.94 76 SER A C 1
ATOM 593 O O . SER A 1 76 ? 9.273 -3.57 -11.586 1 87.94 76 SER A O 1
ATOM 595 N N . SER A 1 77 ? 9.602 -5.293 -10.125 1 83.75 77 SER A N 1
ATOM 596 C CA . SER A 1 77 ? 8.766 -6.273 -10.82 1 83.75 77 SER A CA 1
ATOM 597 C C . SER A 1 77 ? 8.219 -7.316 -9.852 1 83.75 77 SER A C 1
ATOM 599 O O . SER A 1 77 ? 8.641 -7.383 -8.695 1 83.75 77 SER A O 1
ATOM 601 N N . PHE A 1 78 ? 7.293 -8.047 -10.273 1 76 78 PHE A N 1
ATOM 602 C CA . PHE A 1 78 ? 6.656 -9.031 -9.406 1 76 78 PHE A CA 1
ATOM 603 C C . PHE A 1 78 ? 7.68 -10.047 -8.898 1 76 78 PHE A C 1
ATOM 605 O O . PHE A 1 78 ? 7.547 -10.562 -7.785 1 76 78 PHE A O 1
ATOM 612 N N . SER A 1 79 ? 8.664 -10.281 -9.781 1 78.75 79 SER A N 1
ATOM 613 C CA . SER A 1 79 ? 9.625 -11.32 -9.453 1 78.75 79 SER A CA 1
ATOM 614 C C . SER A 1 79 ? 10.805 -10.75 -8.656 1 78.75 79 SER A C 1
ATOM 616 O O . SER A 1 79 ? 11.586 -11.5 -8.078 1 78.75 79 SER A O 1
ATOM 618 N N . ASP A 1 80 ? 10.789 -9.422 -8.625 1 83.69 80 ASP A N 1
ATOM 619 C CA . ASP A 1 80 ? 11.906 -8.812 -7.918 1 83.69 80 ASP A CA 1
ATOM 620 C C . ASP A 1 80 ? 11.602 -8.656 -6.43 1 83.69 80 ASP A C 1
ATOM 622 O O . ASP A 1 80 ? 10.477 -8.336 -6.051 1 83.69 80 ASP A O 1
ATOM 626 N N . LYS A 1 81 ? 12.43 -9.039 -5.629 1 83.94 81 LYS A N 1
ATOM 627 C CA . LYS A 1 81 ? 12.281 -8.938 -4.18 1 83.94 81 LYS A CA 1
ATOM 628 C C . LYS A 1 81 ? 12.969 -7.68 -3.646 1 83.94 81 LYS A C 1
ATOM 630 O O . LYS A 1 81 ? 13.75 -7.746 -2.695 1 83.94 81 LYS A O 1
ATOM 635 N N . ASP A 1 82 ? 12.664 -6.504 -4.309 1 90.88 82 ASP A N 1
ATOM 636 C CA . ASP A 1 82 ? 13.383 -5.289 -3.936 1 90.88 82 ASP A CA 1
ATOM 637 C C . ASP A 1 82 ? 12.406 -4.211 -3.459 1 90.88 82 ASP A C 1
ATOM 639 O O . ASP A 1 82 ? 12.711 -3.016 -3.543 1 90.88 82 ASP A O 1
ATOM 643 N N . ALA A 1 83 ? 11.188 -4.691 -3.016 1 93.75 83 ALA A N 1
ATOM 644 C CA . ALA A 1 83 ? 10.281 -3.727 -2.396 1 93.75 83 ALA A CA 1
ATOM 645 C C . ALA A 1 83 ? 10.914 -3.094 -1.16 1 93.75 83 ALA A C 1
ATOM 647 O O . ALA A 1 83 ? 11.742 -3.719 -0.489 1 93.75 83 ALA A O 1
ATOM 648 N N . LEU A 1 84 ? 10.57 -1.832 -0.85 1 95 84 LEU A N 1
ATOM 649 C CA . LEU A 1 84 ? 11.109 -1.113 0.298 1 95 84 LEU A CA 1
ATOM 650 C C . LEU A 1 84 ? 10 -0.688 1.249 1 95 84 LEU A C 1
ATOM 652 O O . LEU A 1 84 ? 8.93 -0.264 0.809 1 95 84 LEU A O 1
ATOM 656 N N . ILE A 1 85 ? 10.188 -0.85 2.543 1 96.06 85 ILE A N 1
ATOM 657 C CA . ILE A 1 85 ? 9.328 -0.32 3.596 1 96.06 85 ILE A CA 1
ATOM 658 C C . ILE A 1 85 ? 10.172 0.451 4.609 1 96.06 85 ILE A C 1
ATOM 660 O O . ILE A 1 85 ? 11.078 -0.113 5.23 1 96.06 85 ILE A O 1
ATOM 664 N N . SER A 1 86 ? 9.883 1.655 4.812 1 97.62 86 SER A N 1
ATOM 665 C CA . SER A 1 86 ? 10.68 2.49 5.703 1 97.62 86 SER A CA 1
ATOM 666 C C . SER A 1 86 ? 10.336 2.227 7.164 1 97.62 86 SER A C 1
ATOM 668 O O . SER A 1 86 ? 9.305 1.61 7.465 1 97.62 86 SER A O 1
ATOM 670 N N . ARG A 1 87 ? 11.242 2.719 8.008 1 97.62 87 ARG A N 1
ATOM 671 C CA . ARG A 1 87 ? 10.852 2.834 9.406 1 97.62 87 ARG A CA 1
ATOM 672 C C . ARG A 1 87 ? 9.727 3.844 9.586 1 97.62 87 ARG A C 1
ATOM 674 O O . ARG A 1 87 ? 9.555 4.746 8.758 1 97.62 87 ARG A O 1
ATOM 681 N N . GLY A 1 88 ? 8.93 3.557 10.57 1 97.88 88 GLY A N 1
ATOM 682 C CA . GLY A 1 88 ? 7.91 4.535 10.914 1 97.88 88 GLY A CA 1
ATOM 683 C C . GLY A 1 88 ? 8.484 5.832 11.453 1 97.88 88 GLY A C 1
ATOM 684 O O . GLY A 1 88 ? 9.445 5.82 12.219 1 97.88 88 GLY A O 1
ATOM 685 N N . ALA A 1 89 ? 8.039 6.895 11.008 1 98.44 89 ALA A N 1
ATOM 686 C CA . ALA A 1 89 ? 8.414 8.219 11.5 1 98.44 89 ALA A CA 1
ATOM 687 C C . ALA A 1 89 ? 7.234 8.906 12.172 1 98.44 89 ALA A C 1
ATOM 689 O O . ALA A 1 89 ? 6.141 8.977 11.609 1 98.44 89 ALA A O 1
ATOM 690 N N . GLN A 1 90 ? 7.449 9.406 13.32 1 98.69 90 GLN A N 1
ATOM 691 C CA . GLN A 1 90 ? 6.387 10.117 14.023 1 98.69 90 GLN A CA 1
ATOM 692 C C . GLN A 1 90 ? 6.301 11.57 13.57 1 98.69 90 GLN A C 1
ATOM 694 O O . GLN A 1 90 ? 7.293 12.305 13.625 1 98.69 90 GLN A O 1
ATOM 699 N N . LEU A 1 91 ? 5.203 11.945 13.023 1 98.5 91 LEU A N 1
ATOM 700 C CA . LEU A 1 91 ? 4.855 13.352 12.812 1 98.5 91 LEU A CA 1
ATOM 701 C C . LEU A 1 91 ? 4.008 13.883 13.961 1 98.5 91 LEU A C 1
ATOM 703 O O . LEU A 1 91 ? 2.891 13.406 14.188 1 98.5 91 LEU A O 1
ATOM 707 N N . VAL A 1 92 ? 4.551 14.805 14.664 1 98.75 92 VAL A N 1
ATOM 708 C CA . VAL A 1 92 ? 3.842 15.398 15.789 1 98.75 92 VAL A CA 1
ATOM 709 C C . VAL A 1 92 ? 3.332 16.781 15.406 1 98.75 92 VAL A C 1
ATOM 711 O O . VAL A 1 92 ? 4.113 17.641 15 1 98.75 92 VAL A O 1
ATOM 714 N N . VAL A 1 93 ? 2.104 16.922 15.531 1 98.56 93 VAL A N 1
ATOM 715 C CA . VAL A 1 93 ? 1.516 18.25 15.32 1 98.56 93 VAL A CA 1
ATOM 716 C C . VAL A 1 93 ? 1.292 18.938 16.656 1 98.56 93 VAL A C 1
ATOM 718 O O . VAL A 1 93 ? 0.456 18.5 17.453 1 98.56 93 VAL A O 1
ATOM 721 N N . ARG A 1 94 ? 2.156 20.031 16.906 1 95.88 94 ARG A N 1
ATOM 722 C CA . ARG A 1 94 ? 2.061 20.75 18.172 1 95.88 94 ARG A CA 1
ATOM 723 C C . ARG A 1 94 ? 2.701 22.141 18.062 1 95.88 94 ARG A C 1
ATOM 725 O O . ARG A 1 94 ? 3.588 22.359 17.234 1 95.88 94 ARG A O 1
ATOM 732 N N . GLY B 1 1 ? -27.594 9.914 -2.965 1 33.59 1 GLY B N 1
ATOM 733 C CA . GLY B 1 1 ? -27.625 8.508 -2.605 1 33.59 1 GLY B CA 1
ATOM 734 C C . GLY B 1 1 ? -26.609 8.141 -1.541 1 33.59 1 GLY B C 1
ATOM 735 O O . GLY B 1 1 ? -25.531 8.742 -1.468 1 33.59 1 GLY B O 1
ATOM 736 N N . SER B 1 2 ? -26.875 7.879 -0.347 1 43.66 2 SER B N 1
ATOM 737 C CA . SER B 1 2 ? -25.984 7.73 0.8 1 43.66 2 SER B CA 1
ATOM 738 C C . SER B 1 2 ? -24.703 7 0.415 1 43.66 2 SER B C 1
ATOM 740 O O . SER B 1 2 ? -24.719 5.793 0.156 1 43.66 2 SER B O 1
ATOM 742 N N . PHE B 1 3 ? -24 7.426 -0.55 1 53.69 3 PHE B N 1
ATOM 743 C CA . PHE B 1 3 ? -22.875 6.621 -1.001 1 53.69 3 PHE B CA 1
ATOM 744 C C . PHE B 1 3 ? -22.125 6.02 0.185 1 53.69 3 PHE B C 1
ATOM 746 O O . PHE B 1 3 ? -21.625 6.742 1.042 1 53.69 3 PHE B O 1
ATOM 753 N N . GLY B 1 4 ? -22.5 4.922 0.738 1 69.5 4 GLY B N 1
ATOM 754 C CA . GLY B 1 4 ? -22.078 4.188 1.923 1 69.5 4 GLY B CA 1
ATOM 755 C C . GLY B 1 4 ? -20.578 4.023 2.027 1 69.5 4 GLY B C 1
ATOM 756 O O . GLY B 1 4 ? -19.859 4.25 1.055 1 69.5 4 GLY B O 1
ATOM 757 N N . ARG B 1 5 ? -20.031 3.945 3.299 1 87.25 5 ARG B N 1
ATOM 758 C CA . ARG B 1 5 ? -18.641 3.652 3.633 1 87.25 5 ARG B CA 1
ATOM 759 C C . ARG B 1 5 ? -18.172 2.379 2.941 1 87.25 5 ARG B C 1
ATOM 761 O O . ARG B 1 5 ? -18.953 1.451 2.734 1 87.25 5 ARG B O 1
ATOM 768 N N . GLN B 1 6 ? -17.047 2.461 2.334 1 94.56 6 GLN B N 1
ATOM 769 C CA . GLN B 1 6 ? -16.516 1.245 1.738 1 94.56 6 GLN B CA 1
ATOM 770 C C . GLN B 1 6 ? -16.5 0.098 2.744 1 94.56 6 GLN B C 1
ATOM 772 O O . GLN B 1 6 ? -16.172 0.296 3.916 1 94.56 6 GLN B O 1
ATOM 777 N N . SER B 1 7 ? -16.906 -1.033 2.281 1 95.56 7 SER B N 1
ATOM 778 C CA . SER B 1 7 ? -16.922 -2.219 3.131 1 95.56 7 SER B CA 1
ATOM 779 C C . SER B 1 7 ? -16.656 -3.482 2.32 1 95.56 7 SER B C 1
ATOM 781 O O . SER B 1 7 ? -16.859 -3.506 1.106 1 95.56 7 SER B O 1
ATOM 783 N N . TRP B 1 8 ? -16.109 -4.488 3.055 1 96.56 8 TRP B N 1
ATOM 784 C CA . TRP B 1 8 ? -15.82 -5.75 2.379 1 96.56 8 TRP B CA 1
ATOM 785 C C . TRP B 1 8 ? -17.109 -6.438 1.932 1 96.56 8 TRP B C 1
ATOM 787 O O . TRP B 1 8 ? -18.047 -6.566 2.711 1 96.56 8 TRP B O 1
ATOM 797 N N . THR B 1 9 ? -17.172 -6.75 0.704 1 97.19 9 THR B N 1
ATOM 798 C CA . THR B 1 9 ? -18.172 -7.711 0.233 1 97.19 9 THR B CA 1
ATOM 799 C C . THR B 1 9 ? -17.594 -9.125 0.238 1 97.19 9 THR B C 1
ATOM 801 O O . THR B 1 9 ? -18.297 -10.078 0.589 1 97.19 9 THR B O 1
ATOM 804 N N . LYS B 1 10 ? -16.344 -9.25 -0.136 1 97.88 10 LYS B N 1
ATOM 805 C CA . LYS B 1 10 ? -15.633 -10.523 -0.128 1 97.88 10 LYS B CA 1
ATOM 806 C C . LYS B 1 10 ? -14.133 -10.32 0.049 1 97.88 10 LYS B C 1
ATOM 808 O O . LYS B 1 10 ? -13.5 -9.602 -0.734 1 97.88 10 LYS B O 1
ATOM 813 N N . GLU B 1 11 ? -13.609 -10.961 1.159 1 98 11 GLU B N 1
ATOM 814 C CA . GLU B 1 11 ? -12.172 -10.945 1.42 1 98 11 GLU B CA 1
ATOM 815 C C . GLU B 1 11 ? -11.492 -12.195 0.868 1 98 11 GLU B C 1
ATOM 817 O O . GLU B 1 11 ? -12.148 -13.219 0.657 1 98 11 GLU B O 1
ATOM 822 N N . PRO B 1 12 ? -10.172 -12.047 0.546 1 97.62 12 PRO B N 1
ATOM 823 C CA . PRO B 1 12 ? -9.477 -13.273 0.142 1 97.62 12 PRO B CA 1
ATOM 824 C C . PRO B 1 12 ? -9.484 -14.336 1.231 1 97.62 12 PRO B C 1
ATOM 826 O O . PRO B 1 12 ? -9.602 -14.016 2.418 1 97.62 12 PRO B O 1
ATOM 829 N N . SER B 1 13 ? -9.398 -15.57 0.812 1 98.38 13 SER B N 1
ATOM 830 C CA . SER B 1 13 ? -9.359 -16.703 1.74 1 98.38 13 SER B CA 1
ATOM 831 C C . SER B 1 13 ? -8.367 -17.766 1.274 1 98.38 13 SER B C 1
ATOM 833 O O . SER B 1 13 ? -7.805 -17.656 0.181 1 98.38 13 SER B O 1
ATOM 835 N N . TYR B 1 14 ? -8.109 -18.656 2.205 1 98.56 14 TYR B N 1
ATOM 836 C CA . TYR B 1 14 ? -7.195 -19.75 1.896 1 98.56 14 TYR B CA 1
ATOM 837 C C . TYR B 1 14 ? -7.531 -20.375 0.552 1 98.56 14 TYR B C 1
ATOM 839 O O . TYR B 1 14 ? -8.703 -20.609 0.244 1 98.56 14 TYR B O 1
ATOM 847 N N . ILE B 1 15 ? -6.504 -20.688 -0.21 1 98.31 15 ILE B N 1
ATOM 848 C CA . ILE B 1 15 ? -6.73 -21.359 -1.485 1 98.31 15 ILE B CA 1
ATOM 849 C C . ILE B 1 15 ? -5.469 -22.125 -1.899 1 98.31 15 ILE B C 1
ATOM 851 O O . ILE B 1 15 ? -4.352 -21.656 -1.645 1 98.31 15 ILE B O 1
ATOM 855 N N . GLU B 1 16 ? -5.664 -23.266 -2.49 1 98.38 16 GLU B N 1
ATOM 856 C CA . GLU B 1 16 ? -4.574 -24.047 -3.068 1 98.38 16 GLU B CA 1
ATOM 857 C C . GLU B 1 16 ? -4.652 -24.062 -4.594 1 98.38 16 GLU B C 1
ATOM 859 O O . GLU B 1 16 ? -5.742 -24.156 -5.16 1 98.38 16 GLU B O 1
ATOM 864 N N . VAL B 1 17 ? -3.521 -23.969 -5.176 1 98.56 17 VAL B N 1
ATOM 865 C CA . VAL B 1 17 ? -3.453 -24.016 -6.633 1 98.56 17 VAL B CA 1
ATOM 866 C C . VAL B 1 17 ? -2.248 -24.844 -7.062 1 98.56 17 VAL B C 1
ATOM 868 O O . VAL B 1 17 ? -1.227 -24.875 -6.371 1 98.56 17 VAL B O 1
ATOM 871 N N . ASN B 1 18 ? -2.391 -25.594 -8.133 1 98.19 18 ASN B N 1
ATOM 872 C CA . ASN B 1 18 ? -1.248 -26.297 -8.703 1 98.19 18 ASN B CA 1
ATOM 873 C C . ASN B 1 18 ? -0.29 -25.344 -9.406 1 98.19 18 ASN B C 1
ATOM 875 O O . ASN B 1 18 ? -0.715 -24.344 -9.969 1 98.19 18 ASN B O 1
ATOM 879 N N . PRO B 1 19 ? 1.028 -25.781 -9.367 1 97.75 19 PRO B N 1
ATOM 880 C CA . PRO B 1 19 ? 1.943 -24.984 -10.188 1 97.75 19 PRO B CA 1
ATOM 881 C C . PRO B 1 19 ? 1.452 -24.812 -11.625 1 97.75 19 PRO B C 1
ATOM 883 O O . PRO B 1 19 ? 0.862 -25.734 -12.195 1 97.75 19 PRO B O 1
ATOM 886 N N . GLU B 1 20 ? 1.598 -23.609 -12.125 1 97.75 20 GLU B N 1
ATOM 887 C CA . GLU B 1 20 ? 1.229 -23.25 -13.484 1 97.75 20 G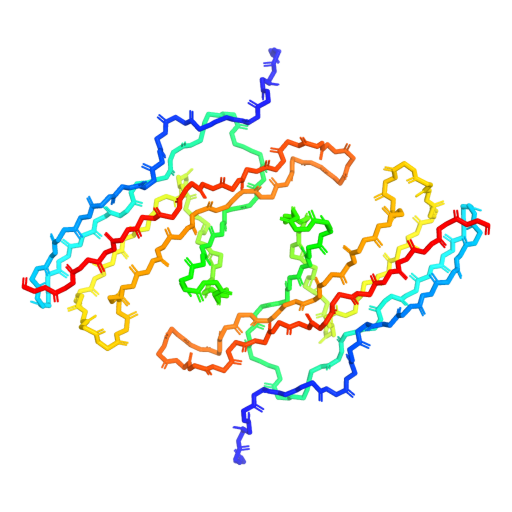LU B CA 1
ATOM 888 C C . GLU B 1 20 ? -0.272 -23 -13.609 1 97.75 20 GLU B C 1
ATOM 890 O O . GLU B 1 20 ? -0.753 -22.562 -14.648 1 97.75 20 GLU B O 1
ATOM 895 N N . GLY B 1 21 ? -0.976 -23.266 -12.531 1 98.06 21 GLY B N 1
ATOM 896 C CA . GLY B 1 21 ? -2.408 -23.031 -12.547 1 98.06 21 GLY B CA 1
ATOM 897 C C . GLY B 1 21 ? -2.764 -21.547 -12.43 1 98.06 21 GLY B C 1
ATOM 898 O O . GLY B 1 21 ? -1.897 -20.719 -12.148 1 98.06 21 GLY B O 1
ATOM 899 N N . THR B 1 22 ? -4.004 -21.297 -12.75 1 97.56 22 THR B N 1
ATOM 900 C CA . THR B 1 22 ? -4.57 -19.969 -12.586 1 97.56 22 THR B CA 1
ATOM 901 C C . THR B 1 22 ? -5.539 -19.938 -11.406 1 97.56 22 THR B C 1
ATOM 903 O O . THR B 1 22 ? -6.328 -20.875 -11.219 1 97.56 22 THR B O 1
ATOM 906 N N . VAL B 1 23 ? -5.453 -18.875 -10.602 1 96.38 23 VAL B N 1
ATOM 907 C CA . VAL B 1 23 ? -6.355 -18.75 -9.461 1 96.38 23 VAL B CA 1
ATOM 908 C C . VAL B 1 23 ? -6.754 -17.281 -9.273 1 96.38 23 VAL B C 1
ATOM 910 O O . VAL B 1 23 ? -6.02 -16.375 -9.672 1 96.38 23 VAL B O 1
ATOM 913 N N . ILE B 1 24 ? -7.891 -17.062 -8.688 1 95 24 ILE B N 1
ATOM 914 C CA . ILE B 1 24 ? -8.359 -15.727 -8.344 1 95 24 ILE B CA 1
ATOM 915 C C . ILE B 1 24 ? -8.414 -15.57 -6.828 1 95 24 ILE B C 1
ATOM 917 O O . ILE B 1 24 ? -8.977 -16.422 -6.129 1 95 24 ILE B O 1
ATOM 921 N N . LEU B 1 25 ? -7.777 -14.555 -6.336 1 95.38 25 LEU B N 1
ATOM 922 C CA . LEU B 1 25 ? -7.98 -14.117 -4.961 1 95.38 25 LEU B CA 1
ATOM 923 C C . LEU B 1 25 ? -9.039 -13.023 -4.895 1 95.38 25 LEU B C 1
ATOM 925 O O . LEU B 1 25 ? -8.781 -11.883 -5.281 1 95.38 25 LEU B O 1
ATOM 929 N N . PRO B 1 26 ? -10.164 -13.375 -4.395 1 95.31 26 PRO B N 1
ATOM 930 C CA . PRO B 1 26 ? -11.25 -12.391 -4.422 1 95.31 26 PRO B CA 1
ATOM 931 C C . PRO B 1 26 ? -11.023 -11.242 -3.445 1 95.31 26 PRO B C 1
ATOM 933 O O . PRO B 1 26 ? -10.492 -11.453 -2.352 1 95.31 26 PRO B O 1
ATOM 936 N N . CYS B 1 27 ? -11.406 -10.156 -3.82 1 95.88 27 CYS B N 1
ATOM 937 C CA . CYS B 1 27 ? -11.438 -8.938 -3.025 1 95.88 27 CYS B CA 1
ATOM 938 C C . CYS B 1 27 ? -12.5 -7.973 -3.549 1 95.88 27 CYS B C 1
ATOM 940 O O . CYS B 1 27 ? -12.258 -7.234 -4.504 1 95.88 27 CYS B O 1
ATOM 942 N N . LEU B 1 28 ? -13.594 -8.07 -2.939 1 95.38 28 LEU B N 1
ATOM 943 C CA . LEU B 1 28 ? -14.734 -7.277 -3.373 1 95.38 28 LEU B CA 1
ATOM 944 C C . LEU B 1 28 ? -15.141 -6.277 -2.297 1 95.38 28 LEU B C 1
ATOM 946 O O . LEU B 1 28 ? -15.219 -6.625 -1.116 1 95.38 28 LEU B O 1
ATOM 950 N N . VAL B 1 29 ? -15.336 -5.078 -2.785 1 94.44 29 VAL B N 1
ATOM 951 C CA . VAL B 1 29 ? -15.625 -3.992 -1.858 1 94.44 29 VAL B CA 1
ATOM 952 C C . VAL B 1 29 ? -16.906 -3.279 -2.285 1 94.44 29 VAL B C 1
ATOM 954 O O . VAL B 1 29 ? -17.047 -2.883 -3.443 1 94.44 29 VAL B O 1
ATOM 957 N N . SER B 1 30 ? -17.766 -3.234 -1.37 1 93.88 30 SER B N 1
ATOM 958 C CA . SER B 1 30 ? -18.953 -2.406 -1.572 1 93.88 30 SER B CA 1
ATOM 959 C C . SER B 1 30 ? -18.625 -0.928 -1.378 1 93.88 30 SER B C 1
ATOM 961 O O . SER B 1 30 ? -17.922 -0.558 -0.441 1 93.88 30 SER B O 1
ATOM 963 N N . GLY B 1 31 ? -19.141 -0.066 -2.326 1 92.19 31 GLY B N 1
ATOM 964 C CA . GLY B 1 31 ? -18.922 1.365 -2.191 1 92.19 31 GLY B CA 1
ATOM 965 C C . GLY B 1 31 ? -17.469 1.768 -2.367 1 92.19 31 GLY B C 1
ATOM 966 O O . GLY B 1 31 ? -16.984 2.699 -1.714 1 92.19 31 GLY B O 1
ATOM 967 N N . LYS B 1 32 ? -16.75 1.047 -3.092 1 92.25 32 LYS B N 1
ATOM 968 C CA . LYS B 1 32 ? -15.32 1.296 -3.248 1 92.25 32 LYS B CA 1
ATOM 969 C C . LYS B 1 32 ? -15.062 2.688 -3.82 1 92.25 32 LYS B C 1
ATOM 971 O O . LYS B 1 32 ? -15.602 3.041 -4.871 1 92.25 32 LYS B O 1
ATOM 976 N N . LYS B 1 33 ? -14.234 3.43 -3.131 1 89.25 33 LYS B N 1
ATOM 977 C CA . LYS B 1 33 ? -13.844 4.762 -3.586 1 89.25 33 LYS B CA 1
ATOM 978 C C . LYS B 1 33 ? -12.328 4.895 -3.652 1 89.25 33 LYS B C 1
ATOM 980 O O . LYS B 1 33 ? -11.797 5.66 -4.465 1 89.25 33 LYS B O 1
ATOM 985 N N . GLY B 1 34 ? -11.656 4.125 -2.744 1 89.56 34 GLY B N 1
ATOM 986 C CA . GLY B 1 34 ? -10.203 4.199 -2.686 1 89.56 34 GLY B CA 1
ATOM 987 C C . GLY B 1 34 ? -9.516 3.318 -3.713 1 89.56 34 GLY B C 1
ATOM 988 O O . GLY B 1 34 ? -10.172 2.77 -4.602 1 89.56 34 GLY B O 1
ATOM 989 N N . GLU B 1 35 ? -8.203 3.254 -3.604 1 87.56 35 GLU B N 1
ATOM 990 C CA . GLU B 1 35 ? -7.387 2.451 -4.512 1 87.56 35 GLU B CA 1
ATOM 991 C C . GLU B 1 35 ? -7.086 1.078 -3.918 1 87.56 35 GLU B C 1
ATOM 993 O O . GLU B 1 35 ? -6.809 0.96 -2.723 1 87.56 35 GLU B O 1
ATOM 998 N N . CYS B 1 36 ? -7.16 0.079 -4.773 1 90.5 36 CYS B N 1
ATOM 999 C CA . CYS B 1 36 ? -6.863 -1.288 -4.359 1 90.5 36 CYS B CA 1
ATOM 1000 C C . CYS B 1 36 ? -5.363 -1.553 -4.391 1 90.5 36 CYS B C 1
ATOM 1002 O O . CYS B 1 36 ? -4.668 -1.102 -5.301 1 90.5 36 CYS B O 1
ATOM 1004 N N . ARG B 1 37 ? -5.027 -2.322 -3.391 1 89.44 37 ARG B N 1
ATOM 1005 C CA . ARG B 1 37 ? -3.621 -2.689 -3.24 1 89.44 37 ARG B CA 1
ATOM 1006 C C . ARG B 1 37 ? -3.48 -4.117 -2.727 1 89.44 37 ARG B C 1
ATOM 1008 O O . ARG B 1 37 ? -4.367 -4.625 -2.039 1 89.44 37 ARG B O 1
ATOM 1015 N N . TRP B 1 38 ? -2.379 -4.66 -3.109 1 92.19 38 TRP B N 1
ATOM 1016 C CA . TRP B 1 38 ? -2.098 -5.988 -2.576 1 92.19 38 TRP B CA 1
ATOM 1017 C C . TRP B 1 38 ? -0.72 -6.031 -1.924 1 92.19 38 TRP B C 1
ATOM 1019 O O . TRP B 1 38 ? 0.21 -5.359 -2.377 1 92.19 38 TRP B O 1
ATOM 1029 N N . GLU B 1 39 ? -0.693 -6.785 -0.928 1 92.44 39 GLU B N 1
ATOM 1030 C CA . GLU B 1 39 ? 0.566 -7.156 -0.289 1 92.44 39 GLU B CA 1
ATOM 1031 C C . GLU B 1 39 ? 0.732 -8.672 -0.235 1 92.44 39 GLU B C 1
ATOM 1033 O O . GLU B 1 39 ? -0.245 -9.398 -0.057 1 92.44 39 GLU B O 1
ATOM 1038 N N . LYS B 1 40 ? 1.936 -9.031 -0.426 1 93.38 40 LYS B N 1
ATOM 1039 C CA . LYS B 1 40 ? 2.303 -10.422 -0.191 1 93.38 40 LYS B CA 1
ATOM 1040 C C . LYS B 1 40 ? 3.398 -10.531 0.866 1 93.38 40 LYS B C 1
ATOM 1042 O O . LYS B 1 40 ? 4.453 -9.914 0.738 1 93.38 40 LYS B O 1
ATOM 1047 N N . ASP B 1 41 ? 3.07 -11.273 1.903 1 94.62 41 ASP B N 1
ATOM 1048 C CA . ASP B 1 41 ? 4.027 -11.453 2.988 1 94.62 41 ASP B CA 1
ATOM 1049 C C . ASP B 1 41 ? 4.512 -10.109 3.529 1 94.62 41 ASP B C 1
ATOM 1051 O O . ASP B 1 41 ? 5.715 -9.898 3.701 1 94.62 41 ASP B O 1
ATOM 1055 N N . SER B 1 42 ? 3.574 -9.18 3.633 1 91.62 42 SER B N 1
ATOM 1056 C CA . SER B 1 42 ? 3.781 -7.859 4.227 1 91.62 42 SER B CA 1
ATOM 1057 C C . SER B 1 42 ? 4.645 -6.98 3.332 1 91.62 42 SER B C 1
ATOM 1059 O O . SER B 1 42 ? 5.215 -5.984 3.791 1 91.62 42 SER B O 1
ATOM 1061 N N . SER B 1 43 ? 4.805 -7.398 2.08 1 92 43 SER B N 1
ATOM 1062 C CA . SER B 1 43 ? 5.512 -6.605 1.08 1 92 43 SER B CA 1
ATOM 1063 C C . SER B 1 43 ? 4.551 -6.074 0.019 1 92 43 SER B C 1
ATOM 1065 O O . SER B 1 43 ? 3.717 -6.816 -0.499 1 92 43 SER B O 1
ATOM 1067 N N . PRO B 1 44 ? 4.738 -4.805 -0.286 1 91.56 44 PRO B N 1
ATOM 1068 C CA . PRO B 1 44 ? 3.812 -4.25 -1.276 1 91.56 44 PRO B CA 1
ATOM 1069 C C . PRO B 1 44 ? 4.066 -4.785 -2.686 1 91.56 44 PRO B C 1
ATOM 1071 O O . PRO B 1 44 ? 5.211 -4.828 -3.137 1 91.56 44 PRO B O 1
ATOM 1074 N N . ILE B 1 45 ? 3.162 -5.227 -3.414 1 83.38 45 ILE B N 1
ATOM 1075 C CA . ILE B 1 45 ? 3.326 -5.82 -4.734 1 83.38 45 ILE B CA 1
ATOM 1076 C C . ILE B 1 45 ? 2.795 -4.863 -5.801 1 83.38 45 ILE B C 1
ATOM 1078 O O . ILE B 1 45 ? 3.402 -4.711 -6.863 1 83.38 45 ILE B O 1
ATOM 1082 N N . GLY B 1 46 ? 1.739 -4.336 -5.848 1 67.19 46 GLY B N 1
ATOM 1083 C CA . GLY B 1 46 ? 1.252 -3.438 -6.883 1 67.19 46 GLY B CA 1
ATOM 1084 C C . GLY B 1 46 ? -0.215 -3.084 -6.723 1 67.19 46 GLY B C 1
ATOM 1085 O O . GLY B 1 46 ? -0.924 -3.701 -5.926 1 67.19 46 GLY B O 1
ATOM 1086 N N . ILE B 1 47 ? -0.504 -1.868 -7.406 1 60.94 47 ILE B N 1
ATOM 1087 C CA . ILE B 1 47 ? -1.882 -1.403 -7.523 1 60.94 47 ILE B CA 1
ATOM 1088 C C . ILE B 1 47 ? -2.561 -2.092 -8.703 1 60.94 47 ILE B C 1
ATOM 1090 O O . ILE B 1 47 ? -1.959 -2.246 -9.773 1 60.94 47 ILE B O 1
ATOM 1094 N N . PHE B 1 48 ? -3.572 -2.863 -8.461 1 60.44 48 PHE B N 1
ATOM 1095 C CA . PHE B 1 48 ? -4.289 -3.424 -9.594 1 60.44 48 PHE B CA 1
ATOM 1096 C C . PHE B 1 48 ? -5.59 -2.674 -9.844 1 60.44 48 PHE B C 1
ATOM 1098 O O . PHE B 1 48 ? -6.359 -2.438 -8.906 1 60.44 48 PHE B O 1
ATOM 1105 N N . LEU B 1 49 ? -5.684 -1.768 -10.789 1 58.97 49 LEU B N 1
ATOM 1106 C CA . LEU B 1 49 ? -6.789 -0.868 -11.102 1 58.97 49 LEU B CA 1
ATOM 1107 C C . LEU B 1 49 ? -7.926 -1.622 -11.781 1 58.97 49 LEU B C 1
ATOM 1109 O O . LEU B 1 49 ? -8.438 -1.178 -12.812 1 58.97 49 LEU B O 1
ATOM 1113 N N . GLN B 1 50 ? -8.203 -2.758 -11.375 1 59.44 50 GLN B N 1
ATOM 1114 C CA . GLN B 1 50 ? -9.383 -3.264 -12.062 1 59.44 50 GLN B CA 1
ATOM 1115 C C . GLN B 1 50 ? -10.664 -2.848 -11.352 1 59.44 50 GLN B C 1
ATOM 1117 O O . GLN B 1 50 ? -10.609 -2.27 -10.266 1 59.44 50 GLN B O 1
ATOM 1122 N N . ARG B 1 51 ? -11.867 -2.98 -11.992 1 65.12 51 ARG B N 1
ATOM 1123 C CA . ARG B 1 51 ? -13.203 -2.693 -11.484 1 65.12 51 ARG B CA 1
ATOM 1124 C C . ARG B 1 51 ? -13.398 -3.277 -10.094 1 65.12 51 ARG B C 1
ATOM 1126 O O . ARG B 1 51 ? -13.984 -2.633 -9.219 1 65.12 51 ARG B O 1
ATOM 1133 N N . ASP B 1 52 ? -12.859 -4.43 -9.891 1 83.19 52 ASP B N 1
ATOM 1134 C CA . ASP B 1 52 ? -12.852 -4.988 -8.539 1 83.19 52 ASP B CA 1
ATOM 1135 C C . ASP B 1 52 ? -11.422 -5.207 -8.047 1 83.19 52 ASP B C 1
ATOM 1137 O O . ASP B 1 52 ? -10.469 -5.023 -8.805 1 83.19 52 ASP B O 1
ATOM 1141 N N . CYS B 1 53 ? -11.156 -5.395 -6.75 1 92.62 53 CYS B N 1
ATOM 1142 C CA . CYS B 1 53 ? -9.844 -5.465 -6.129 1 92.62 53 CYS B CA 1
ATOM 1143 C C . CYS B 1 53 ? -9.305 -6.891 -6.152 1 92.62 53 CYS B C 1
ATOM 1145 O O . CYS B 1 53 ? -8.25 -7.168 -5.566 1 92.62 53 CYS B O 1
ATOM 1147 N N . SER B 1 54 ? -10.008 -7.762 -6.961 1 93.81 54 SER B N 1
ATOM 1148 C CA . SER B 1 54 ? -9.562 -9.148 -6.98 1 93.81 54 SER B CA 1
ATOM 1149 C C . SER B 1 54 ? -8.258 -9.305 -7.75 1 93.81 54 SER B C 1
ATOM 1151 O O . SER B 1 54 ? -7.977 -8.523 -8.664 1 93.81 54 SER B O 1
ATOM 1153 N N . LEU B 1 55 ? -7.52 -10.305 -7.422 1 92.88 55 LEU B N 1
ATOM 1154 C CA . LEU B 1 55 ? -6.238 -10.57 -8.062 1 92.88 55 LEU B CA 1
ATOM 1155 C C . LEU B 1 55 ? -6.27 -11.906 -8.797 1 92.88 55 LEU B C 1
ATOM 1157 O O . LEU B 1 55 ? -6.633 -12.93 -8.211 1 92.88 55 LEU B O 1
ATOM 1161 N N . ARG B 1 56 ? -5.945 -11.82 -10.008 1 92.94 56 ARG B N 1
ATOM 1162 C CA . ARG B 1 56 ? -5.766 -13.047 -10.781 1 92.94 56 ARG B CA 1
ATOM 1163 C C . ARG B 1 56 ? -4.293 -13.43 -10.859 1 92.94 56 ARG B C 1
ATOM 1165 O O . ARG B 1 56 ? -3.469 -12.664 -11.359 1 92.94 56 ARG B O 1
ATOM 1172 N N . VAL B 1 57 ? -4.016 -14.57 -10.359 1 93.12 57 VAL B N 1
ATOM 1173 C CA . VAL B 1 57 ? -2.654 -15.094 -10.398 1 93.12 57 VAL B CA 1
ATOM 1174 C C . VAL B 1 57 ? -2.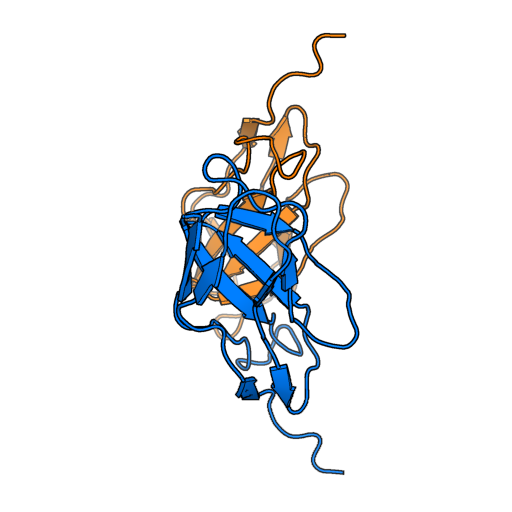533 -16.141 -11.508 1 93.12 57 VAL B C 1
ATOM 1176 O O . VAL B 1 57 ? -3.158 -17.203 -11.445 1 93.12 57 VAL B O 1
ATOM 1179 N N . LEU B 1 58 ? -1.772 -15.758 -12.438 1 93.62 58 LEU B N 1
ATOM 1180 C CA . LEU B 1 58 ? -1.552 -16.656 -13.57 1 93.62 58 LEU B CA 1
ATOM 1181 C C . LEU B 1 58 ? -0.245 -17.422 -13.406 1 93.62 58 LEU B C 1
ATOM 1183 O O . LEU B 1 58 ? 0.72 -16.906 -12.836 1 93.62 58 LEU B O 1
ATOM 1187 N N . ASN B 1 59 ? -0.181 -18.688 -13.961 1 95.62 59 ASN B N 1
ATOM 1188 C CA . ASN B 1 59 ? 1.031 -19.484 -13.906 1 95.62 59 ASN B CA 1
ATOM 1189 C C . ASN B 1 59 ? 1.636 -19.5 -12.5 1 95.62 59 ASN B C 1
ATOM 1191 O O . ASN B 1 59 ? 2.82 -19.203 -12.328 1 95.62 59 ASN B O 1
ATOM 1195 N N . SER B 1 60 ? 0.768 -19.891 -11.578 1 96.31 60 SER B N 1
ATOM 1196 C CA . SER B 1 60 ? 1.15 -19.859 -10.172 1 96.31 60 SER B CA 1
ATOM 1197 C C . SER B 1 60 ? 2.438 -20.641 -9.938 1 96.31 60 SER B C 1
ATOM 1199 O O . SER B 1 60 ? 2.629 -21.734 -10.5 1 96.31 60 SER B O 1
ATOM 1201 N N . SER B 1 61 ? 3.348 -20.062 -9.125 1 96.44 61 SER B N 1
ATOM 1202 C CA . SER B 1 61 ? 4.605 -20.719 -8.781 1 96.44 61 SER B CA 1
ATOM 1203 C C . SER B 1 61 ? 4.883 -20.625 -7.289 1 96.44 61 SER B C 1
ATOM 1205 O O . SER B 1 61 ? 4.445 -19.688 -6.625 1 96.44 61 SER B O 1
ATOM 1207 N N . ILE B 1 62 ? 5.59 -21.641 -6.789 1 96.88 62 ILE B N 1
ATOM 1208 C CA . ILE B 1 62 ? 5.965 -21.656 -5.379 1 96.88 62 ILE B CA 1
ATOM 1209 C C . ILE B 1 62 ? 6.871 -20.469 -5.07 1 96.88 62 ILE B C 1
ATOM 1211 O O . ILE B 1 62 ? 6.738 -19.828 -4.02 1 96.88 62 ILE B O 1
ATOM 1215 N N . GLU B 1 63 ? 7.688 -20.109 -6 1 93.5 63 GLU B N 1
ATOM 1216 C CA . GLU B 1 63 ? 8.703 -19.094 -5.793 1 93.5 63 GLU B CA 1
ATOM 1217 C C . GLU B 1 63 ? 8.086 -17.703 -5.676 1 93.5 63 GLU B C 1
ATOM 1219 O O . GLU B 1 63 ? 8.531 -16.891 -4.867 1 93.5 63 GLU B O 1
ATOM 1224 N N . PHE B 1 64 ? 7.008 -17.453 -6.438 1 91.25 64 PHE B N 1
ATOM 1225 C CA . PHE B 1 64 ? 6.57 -16.062 -6.555 1 91.25 64 PHE B CA 1
ATOM 1226 C C . PHE B 1 64 ? 5.18 -15.883 -5.957 1 91.25 64 PHE B C 1
ATOM 1228 O O . PHE B 1 64 ? 4.828 -14.789 -5.516 1 91.25 64 PHE B O 1
ATOM 1235 N N . ASP B 1 65 ? 4.426 -16.969 -5.848 1 94.5 65 ASP B N 1
ATOM 1236 C CA . ASP B 1 65 ? 3.018 -16.75 -5.531 1 94.5 65 ASP B CA 1
ATOM 1237 C C . ASP B 1 65 ? 2.676 -17.328 -4.152 1 94.5 65 ASP B C 1
ATOM 1239 O O . ASP B 1 65 ? 1.789 -16.812 -3.469 1 94.5 65 ASP B O 1
ATOM 1243 N N . ASP B 1 66 ? 3.375 -18.328 -3.729 1 97.44 66 ASP B N 1
ATOM 1244 C CA . ASP B 1 66 ? 3.125 -18.953 -2.428 1 97.44 66 ASP B CA 1
ATOM 1245 C C . ASP B 1 66 ? 3.371 -17.953 -1.295 1 97.44 66 ASP B C 1
ATOM 1247 O O . ASP B 1 66 ? 4.379 -17.25 -1.295 1 97.44 66 ASP B O 1
ATOM 1251 N N . GLY B 1 67 ? 2.42 -17.906 -0.412 1 97.38 67 GLY B N 1
ATOM 1252 C CA . GLY B 1 67 ? 2.59 -16.984 0.699 1 97.38 67 GLY B CA 1
ATOM 1253 C C . GLY B 1 67 ? 1.28 -16.406 1.193 1 97.38 67 GLY B C 1
ATOM 1254 O O . GLY B 1 67 ? 0.204 -16.891 0.85 1 97.38 67 GLY B O 1
ATOM 1255 N N .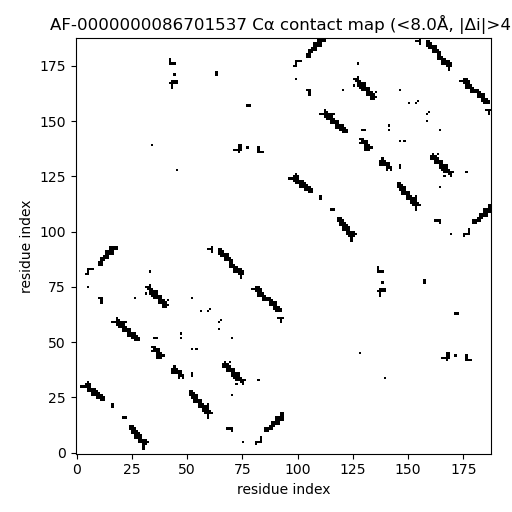 ILE B 1 68 ? 1.33 -15.43 2.123 1 98.06 68 ILE B N 1
ATOM 1256 C CA . ILE B 1 68 ? 0.175 -14.758 2.715 1 98.06 68 ILE B CA 1
ATOM 1257 C C . ILE B 1 68 ? -0.159 -13.5 1.917 1 98.06 68 ILE B C 1
ATOM 1259 O O . ILE B 1 68 ? 0.674 -12.602 1.788 1 98.06 68 ILE B O 1
ATOM 1263 N N . TRP B 1 69 ? -1.359 -13.445 1.361 1 96.06 69 TRP B N 1
ATOM 1264 C CA . TRP B 1 69 ? -1.83 -12.32 0.551 1 96.06 69 TRP B CA 1
ATOM 1265 C C . TRP B 1 69 ? -2.873 -11.508 1.305 1 96.06 69 TRP B C 1
ATOM 1267 O O . TRP B 1 69 ? -3.729 -12.062 1.994 1 96.06 69 TRP B O 1
ATOM 1277 N N . GLN B 1 70 ? -2.721 -10.211 1.159 1 96 70 GLN B N 1
ATOM 1278 C CA . GLN B 1 70 ? -3.643 -9.289 1.817 1 96 70 GLN B CA 1
ATOM 1279 C C . GLN B 1 70 ? -4.102 -8.195 0.859 1 96 70 GLN B C 1
ATOM 1281 O O . GLN B 1 70 ? -3.289 -7.605 0.143 1 96 70 GLN B O 1
ATOM 1286 N N . CYS B 1 71 ? -5.379 -7.992 0.788 1 95.19 71 CYS B N 1
ATOM 1287 C CA . CYS B 1 71 ? -5.969 -6.914 0.002 1 95.19 71 CYS B CA 1
ATOM 1288 C C . CYS B 1 71 ? -6.184 -5.672 0.856 1 95.19 71 CYS B C 1
ATOM 1290 O O . CYS B 1 71 ? -6.605 -5.773 2.01 1 95.19 71 CYS B O 1
ATOM 1292 N N . GLN B 1 72 ? -5.918 -4.512 0.251 1 93.31 72 GLN B N 1
ATOM 1293 C CA . GLN B 1 72 ? -6.137 -3.24 0.934 1 93.31 72 GLN B CA 1
ATOM 1294 C C . GLN B 1 72 ? -6.836 -2.238 0.018 1 93.31 72 GLN B C 1
ATOM 1296 O O . GLN B 1 72 ? -6.668 -2.283 -1.202 1 93.31 72 GLN B O 1
ATOM 1301 N N . VAL B 1 73 ? -7.574 -1.354 0.627 1 92 73 VAL B N 1
ATOM 1302 C CA . VAL B 1 73 ? -8.195 -0.24 -0.08 1 92 73 VAL B CA 1
ATOM 1303 C C . VAL B 1 73 ? -7.91 1.065 0.658 1 92 73 VAL B C 1
ATOM 1305 O O . VAL B 1 73 ? -8.125 1.161 1.869 1 92 73 VAL B O 1
ATOM 1308 N N . THR B 1 74 ? -7.281 2.039 -0.069 1 91.12 74 THR B N 1
ATOM 1309 C CA . THR B 1 74 ? -7.023 3.33 0.561 1 91.12 74 THR B CA 1
ATOM 1310 C C . THR B 1 74 ? -8.336 4.016 0.945 1 91.12 74 THR B C 1
ATOM 1312 O O . THR B 1 74 ? -9.406 3.629 0.469 1 91.12 74 THR B O 1
ATOM 1315 N N . ALA B 1 75 ? -8.203 4.953 1.8 1 89.69 75 ALA B N 1
ATOM 1316 C CA . ALA B 1 75 ? -9.375 5.727 2.203 1 89.69 75 ALA B CA 1
ATOM 1317 C C . ALA B 1 75 ? -9.969 6.48 1.017 1 89.69 75 ALA B C 1
ATOM 1319 O O . ALA B 1 75 ? -9.266 6.773 0.044 1 89.69 75 ALA B O 1
ATOM 1320 N N . SER B 1 76 ? -11.305 6.734 1.062 1 88 76 SER B N 1
ATOM 1321 C CA . SER B 1 76 ? -12 7.469 0.012 1 88 76 SER B CA 1
ATOM 1322 C C . SER B 1 76 ? -11.445 8.883 -0.138 1 88 76 SER B C 1
ATOM 1324 O O . SER B 1 76 ? -11.445 9.438 -1.237 1 88 76 SER B O 1
ATOM 1326 N N . SER B 1 77 ? -11.047 9.414 1.004 1 83.56 77 SER B N 1
ATOM 1327 C CA . SER B 1 77 ? -10.336 10.688 1.065 1 83.56 77 SER B CA 1
ATOM 1328 C C . SER B 1 77 ? -9.352 10.719 2.232 1 83.56 77 SER B C 1
ATOM 1330 O O . SER B 1 77 ? -9.359 9.828 3.08 1 83.56 77 SER B O 1
ATOM 1332 N N . PHE B 1 78 ? -8.516 11.656 2.248 1 75.75 78 PHE B N 1
ATOM 1333 C CA . PHE B 1 78 ? -7.492 11.734 3.287 1 75.75 78 PHE B CA 1
ATOM 1334 C C . PHE B 1 78 ? -8.133 11.859 4.664 1 75.75 78 PHE B C 1
ATOM 1336 O O . PHE B 1 78 ? -7.574 11.383 5.656 1 75.75 78 PHE B O 1
ATOM 1343 N N . SER B 1 79 ? -9.305 12.508 4.621 1 78.69 79 SER B N 1
ATOM 1344 C CA . SER B 1 79 ? -9.945 12.781 5.906 1 78.69 79 SER B CA 1
ATOM 1345 C C . SER B 1 79 ? -10.875 11.641 6.312 1 78.69 79 SER B C 1
ATOM 1347 O O . SER B 1 79 ? -11.312 11.578 7.461 1 78.69 79 SER B O 1
ATOM 1349 N N . ASP B 1 80 ? -11.062 10.75 5.336 1 83.62 80 ASP B N 1
ATOM 1350 C CA . ASP B 1 80 ? -11.977 9.656 5.645 1 83.62 80 ASP B CA 1
ATOM 1351 C C . ASP B 1 80 ? -11.234 8.484 6.293 1 83.62 80 ASP B 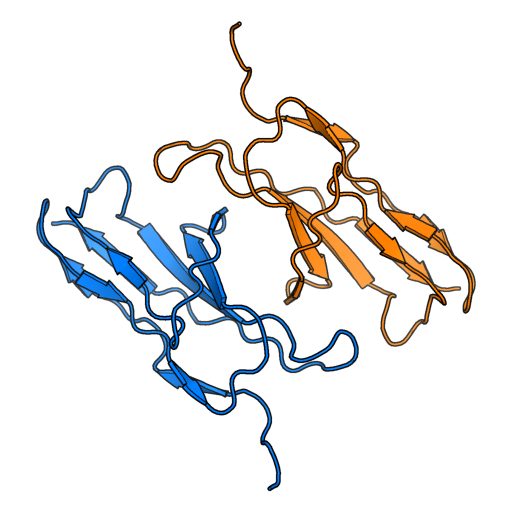C 1
ATOM 1353 O O . ASP B 1 80 ? -10.102 8.18 5.914 1 83.62 80 ASP B O 1
ATOM 1357 N N . LYS B 1 81 ? -11.711 8.016 7.328 1 83.94 81 LYS B N 1
ATOM 1358 C CA . LYS B 1 81 ? -11.125 6.879 8.039 1 83.94 81 LYS B CA 1
ATOM 1359 C C . LYS B 1 81 ? -11.789 5.57 7.6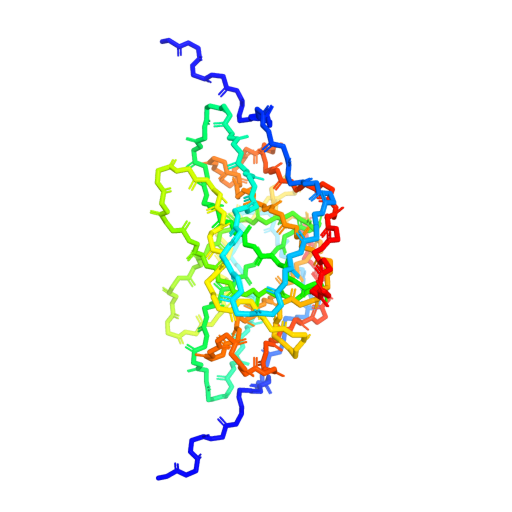17 1 83.94 81 LYS B C 1
ATOM 1361 O O . LYS B 1 81 ? -12.211 4.781 8.469 1 83.94 81 LYS B O 1
ATOM 1366 N N . ASP B 1 82 ? -11.867 5.363 6.27 1 91.19 82 ASP B N 1
ATOM 1367 C CA . ASP B 1 82 ? -12.602 4.191 5.797 1 91.19 82 ASP B CA 1
ATOM 1368 C C . ASP B 1 82 ? -11.703 3.291 4.953 1 91.19 82 ASP B C 1
ATOM 1370 O O . ASP B 1 82 ? -12.188 2.543 4.102 1 91.19 82 ASP B O 1
ATOM 1374 N N . ALA B 1 83 ? -10.367 3.443 5.18 1 93.88 83 ALA B N 1
ATOM 1375 C CA . ALA B 1 83 ? -9.469 2.494 4.523 1 93.88 83 ALA B CA 1
ATOM 1376 C C . ALA B 1 83 ? -9.766 1.063 4.965 1 93.88 83 ALA B C 1
ATOM 1378 O O . ALA B 1 83 ? -10.227 0.837 6.09 1 93.88 83 ALA B O 1
ATOM 1379 N N . LEU B 1 84 ? -9.531 0.08 4.086 1 95.12 84 LEU B N 1
ATOM 1380 C CA . LEU B 1 84 ? -9.773 -1.326 4.383 1 95.12 84 LEU B CA 1
ATOM 1381 C C . LEU B 1 84 ? -8.492 -2.143 4.262 1 95.12 84 LEU B C 1
ATOM 1383 O O . LEU B 1 84 ? -7.695 -1.924 3.35 1 95.12 84 LEU B O 1
ATOM 1387 N N . ILE B 1 85 ? -8.258 -3.049 5.203 1 96.25 85 ILE B N 1
ATOM 1388 C CA . ILE B 1 85 ? -7.203 -4.055 5.141 1 96.25 85 ILE B CA 1
ATOM 1389 C C . ILE B 1 85 ? -7.789 -5.438 5.422 1 96.25 85 ILE B C 1
ATOM 1391 O O . ILE B 1 85 ? -8.359 -5.672 6.488 1 96.25 85 ILE B O 1
ATOM 1395 N N . SER B 1 86 ? -7.625 -6.305 4.543 1 97.62 86 SER B N 1
ATOM 1396 C CA . SER B 1 86 ? -8.211 -7.633 4.691 1 97.62 86 SER B CA 1
ATOM 1397 C C . SER B 1 86 ? -7.383 -8.508 5.625 1 97.62 86 SER B C 1
ATOM 1399 O O . SER B 1 86 ? -6.234 -8.172 5.934 1 97.62 86 SER B O 1
ATOM 1401 N N . ARG B 1 87 ? -8.039 -9.594 6.051 1 97.62 87 ARG B N 1
ATOM 1402 C CA . ARG B 1 87 ? -7.25 -10.664 6.656 1 97.62 87 ARG B CA 1
ATOM 1403 C C . ARG B 1 87 ? -6.285 -11.273 5.641 1 97.62 87 ARG B C 1
ATOM 1405 O O . ARG B 1 87 ? -6.527 -11.211 4.434 1 97.62 87 ARG B O 1
ATOM 1412 N N . GLY B 1 88 ? -5.195 -11.711 6.172 1 97.88 88 GLY B N 1
ATOM 1413 C CA . GLY B 1 88 ? -4.277 -12.445 5.312 1 97.88 88 GLY B CA 1
ATOM 1414 C C . GLY B 1 88 ? -4.84 -13.766 4.828 1 97.88 88 GLY B C 1
ATOM 1415 O O . GLY B 1 88 ? -5.484 -14.492 5.594 1 97.88 88 GLY B O 1
ATOM 1416 N N . ALA B 1 89 ? -4.727 -14.031 3.631 1 98.38 89 ALA B N 1
ATOM 1417 C CA . ALA B 1 89 ? -5.121 -15.312 3.049 1 98.38 89 ALA B CA 1
ATOM 1418 C C . ALA B 1 89 ? -3.904 -16.078 2.543 1 98.38 89 ALA B C 1
ATOM 1420 O O . ALA B 1 89 ? -3.078 -15.539 1.807 1 98.38 89 ALA B O 1
ATOM 1421 N N . GLN B 1 90 ? -3.807 -17.297 2.889 1 98.69 90 GLN B N 1
ATOM 1422 C CA . GLN B 1 90 ? -2.695 -18.125 2.422 1 98.69 90 GLN B CA 1
ATOM 1423 C C . GLN B 1 90 ? -2.982 -18.703 1.042 1 98.69 90 GLN B C 1
ATOM 1425 O O . GLN B 1 90 ? -4 -19.375 0.843 1 98.69 90 GLN B O 1
ATOM 1430 N N . LEU B 1 91 ? -2.195 -18.375 0.095 1 98.44 91 LEU B N 1
ATOM 1431 C CA . LEU B 1 91 ? -2.15 -19.062 -1.191 1 98.44 91 LEU B CA 1
ATOM 1432 C C . LEU B 1 91 ? -1.069 -20.125 -1.196 1 98.44 91 LEU B C 1
ATOM 1434 O O . LEU B 1 91 ? 0.118 -19.828 -1.076 1 98.44 91 LEU B O 1
ATOM 1438 N N . VAL B 1 92 ? -1.486 -21.328 -1.301 1 98.75 92 VAL B N 1
ATOM 1439 C CA . VAL B 1 92 ? -0.551 -22.453 -1.316 1 98.75 92 VAL B CA 1
ATOM 1440 C C . VAL B 1 92 ? -0.41 -22.984 -2.74 1 98.75 92 VAL B C 1
ATOM 1442 O O . VAL B 1 92 ? -1.401 -23.359 -3.369 1 98.75 92 VAL B O 1
ATOM 1445 N N . VAL B 1 93 ? 0.758 -22.984 -3.184 1 98.5 93 VAL B N 1
ATOM 1446 C CA . VAL B 1 93 ? 1.039 -23.594 -4.48 1 98.5 93 VAL B CA 1
ATOM 1447 C C . VAL B 1 93 ? 1.566 -25.016 -4.285 1 98.5 93 VAL B C 1
ATOM 1449 O O . VAL B 1 93 ? 2.664 -25.203 -3.76 1 98.5 93 VAL B O 1
ATOM 1452 N N . ARG B 1 94 ? 0.688 -26.016 -4.695 1 95.75 94 ARG B N 1
ATOM 1453 C CA . ARG B 1 94 ? 1.065 -27.422 -4.527 1 95.75 94 ARG B CA 1
ATOM 1454 C C . ARG B 1 94 ? 0.236 -28.328 -5.438 1 95.75 94 ARG B C 1
ATOM 1456 O O . ARG B 1 94 ? -0.885 -27.969 -5.812 1 95.75 94 ARG B O 1
#

pLDDT: mean 89.85, std 12.6, range [33.59, 98.75]

Organism: Caligus rogercresseyi (NCBI:txid217165)

Solvent-accessible surface area (backbone atoms only — not comparable to full-atom values): 10168 Å² total; per-residue (Å²): 124,84,78,53,75,45,40,81,70,35,67,42,56,73,45,77,38,40,68,60,32,73,49,72,42,48,28,34,56,40,56,67,65,39,54,37,36,38,26,48,70,89,34,50,55,49,70,54,89,51,100,47,53,45,44,75,42,65,57,30,33,60,90,72,54,40,44,38,35,28,48,32,29,20,17,67,38,88,84,43,90,45,46,45,73,46,61,70,12,44,35,42,49,94,122,84,79,55,75,45,39,81,70,37,67,44,56,73,46,76,39,41,67,58,31,71,51,72,44,48,30,34,57,41,57,69,65,38,53,34,34,37,27,48,71,90,35,51,57,49,71,52,89,53,100,48,53,46,43,76,43,67,58,30,34,59,88,73,55,40,42,38,36,29,47,31,29,19,16,67,40,86,85,44,90,45,46,45,73,48,61,72,12,44,36,42,50,94

InterPro domains:
  IPR003599 Immunoglobulin domain subtype [SM00409] (12-94)
  IPR007110 Immunoglobulin-like domain [PS50835] (22-86)
  IPR013783 Immunoglobulin-like fold [G3DSA:2.60.40.10] (3-94)
  IPR036179 Immunoglobulin-like domain superfamily [SSF48726] (7-75)

Sequence (188 aa):
GSFGRQSWTKEPSYIEVNPEGTVILPCLVSGKKGECRWEKDSSPIGIFLQRDCSLRVLNSSIEFDDGIWQCQVTASSFSDKDALISRGAQLVVRGSFGRQSWTKEPSYIEVNPEGTVILPCLVSGKKGECRWEKDSSPIGIFLQRDCSLRVLNSSIEFDDGIWQCQVTASSFSDKDALISRGAQLVVR

Foldseek 3Di:
DPLDQKDWPDAFAADEDEAQDKDKGFTAIRSAQFFKFKDFPNHTDDTDPDPGNMDMDGRDDCVPHFGWMKMWGDGNDPPGPRIDIGGTHGYHHD/DPLDQKDWPDAFAADEDEAQDKDKGFTAIRSAQFWKFKDFPNHTDDTDPDPGNMDMDGRDDCVPHFGWMKMWGDGNDPPGPRIDIGGTHGYHHD

Nearest PDB structures (foldseek):
  4ofi-assembly2_C  TM=8.956E-01  e=1.892E-06  Drosophila melanogaster
  4of8-assembly2_B  TM=8.930E-01  e=9.263E-06  Drosophila melanogaster
  4ofd-assembly1_B  TM=8.495E-01  e=5.884E-06  Mus musculus
  4ofy-assembly3_C  TM=8.407E-01  e=5.559E-06  Caenorhabditis elegans
  8cka-assembly1_A  TM=5.923E-01  e=3.463E-02  Deinococcus radiodurans R1 = ATCC 13939 = DSM 20539